Protein AF-A0A844MUX5-F1 (afdb_monomer_lite)

pLDDT: mean 82.39, std 13.81, range [45.31, 96.5]

Foldseek 3Di:
DVVVVVLVVLLVVLLVLLVVLVVLLVVLVVLLVVLVVLLVVLVVVLVVVVCVCVVPPVLCVLLVVLVVVVVPDDDPVSVVLNVLLVVLVVLLVVLSVLLVVLSVVLVVLPPADDLDDPCNPCLLPPDDDDDDDSVSSSVSSNSSSVSSNVRSVVSVVSSVSSVVSSVSSVVSSVVSVVSVVSNVVSSVVSVD

Radius of gyration: 29.55 Å; chains: 1; bounding box: 57×24×92 Å

Secondary structure (DSSP, 8-state):
-HHHHHHHHHHHHHHHHHHHHHHHHHHHHHHHHHHHHHHHHHHHHHHHHHHHHHH-GGGTHHHHHHHHHHTT---HHHHHHHHHHHHHHHHHHHHHHHHHHHHHHHHH---PPP-S-S-HHHHHH-STTS---HHHHHHHHHHHHHHHHHHHHHHHHHHHHHHHHHHHHHHHHHHHHHHHHHHHHHHHHHH-

Sequence (192 aa):
MEQDAIEAKQLSFEKTRLEYCQKIFEMEENSKERLESKVQFYISFITIILGSVLFNIKFFEPVSQAIFKINNNKLFEKYFWVDFIYISGTIWLIFILIAILSLLYSMRLQNYKNPHPKNPLRDLYFWDSSPLGANSEIKFISILAEQYSLAAHHNSGQNKRKRFWVTVGFFSTVLSVIPLAIYIWSALKIVF

Structure (mmCIF, N/CA/C/O backbone):
data_AF-A0A844MUX5-F1
#
_entry.id   AF-A0A844MUX5-F1
#
loop_
_atom_site.group_PDB
_atom_site.id
_atom_site.type_symbol
_atom_site.label_atom_id
_atom_site.label_alt_id
_atom_site.label_comp_id
_atom_site.label_asym_id
_atom_site.label_entity_id
_atom_site.label_seq_id
_atom_site.pdbx_PDB_ins_code
_atom_site.Cartn_x
_atom_site.Cartn_y
_atom_site.Cartn_z
_atom_site.occupancy
_atom_site.B_iso_or_equiv
_atom_site.auth_seq_id
_atom_site.auth_comp_id
_atom_site.auth_asym_id
_atom_site.auth_atom_id
_atom_site.pdbx_PDB_model_num
ATOM 1 N N . MET A 1 1 ? 28.184 -5.544 -44.437 1.00 67.69 1 MET A N 1
ATOM 2 C CA . MET A 1 1 ? 28.027 -6.928 -43.932 1.00 67.69 1 MET A CA 1
ATOM 3 C C . MET A 1 1 ? 28.472 -7.062 -42.482 1.00 67.69 1 MET A C 1
ATOM 5 O O . MET A 1 1 ? 27.639 -7.409 -41.661 1.00 67.69 1 MET A O 1
ATOM 9 N N . GLU A 1 2 ? 29.731 -6.777 -42.126 1.00 81.69 2 GLU A N 1
ATOM 10 C CA . GLU A 1 2 ? 30.175 -6.875 -40.719 1.00 81.69 2 GLU A CA 1
ATOM 11 C C . GLU A 1 2 ? 29.554 -5.788 -39.819 1.00 81.69 2 GLU A C 1
ATOM 13 O O . GLU A 1 2 ? 29.076 -6.083 -38.728 1.00 81.69 2 GLU A O 1
ATOM 18 N N . GLN A 1 3 ? 29.461 -4.551 -40.316 1.00 79.12 3 GLN A N 1
ATOM 19 C CA . GLN A 1 3 ? 28.852 -3.431 -39.590 1.00 79.12 3 GLN A CA 1
ATOM 20 C C . GLN A 1 3 ? 27.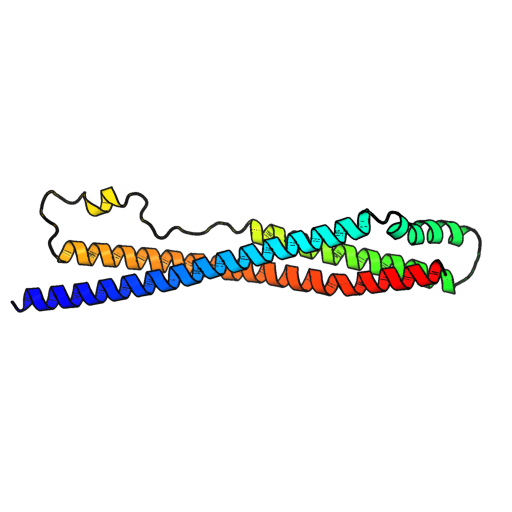346 -3.630 -39.340 1.00 79.12 3 GLN A C 1
ATOM 22 O O . GLN A 1 3 ? 26.876 -3.421 -38.224 1.00 79.12 3 GLN A O 1
ATOM 27 N N . ASP A 1 4 ? 26.615 -4.146 -40.331 1.00 81.12 4 ASP A N 1
ATOM 28 C CA . ASP A 1 4 ? 25.175 -4.421 -40.214 1.00 81.12 4 ASP A CA 1
ATOM 29 C C . ASP A 1 4 ? 24.884 -5.508 -39.161 1.00 81.12 4 ASP A C 1
ATOM 31 O O . ASP A 1 4 ? 23.898 -5.438 -38.426 1.00 81.12 4 ASP A O 1
ATOM 35 N N . ALA A 1 5 ? 25.768 -6.507 -39.041 1.00 84.00 5 ALA A N 1
ATOM 36 C CA . ALA A 1 5 ? 25.650 -7.563 -38.036 1.00 84.00 5 ALA A CA 1
ATOM 37 C C . ALA A 1 5 ? 25.896 -7.042 -36.607 1.00 84.00 5 ALA A C 1
ATOM 39 O O . ALA A 1 5 ? 25.239 -7.486 -35.660 1.00 84.00 5 ALA A O 1
ATOM 40 N N . ILE A 1 6 ? 26.817 -6.087 -36.444 1.00 85.56 6 ILE A N 1
ATOM 41 C CA . ILE A 1 6 ? 27.092 -5.429 -35.159 1.00 85.56 6 ILE A CA 1
ATOM 42 C C . ILE A 1 6 ? 25.898 -4.563 -34.741 1.00 85.56 6 ILE A C 1
ATOM 44 O O . ILE A 1 6 ? 25.434 -4.681 -33.604 1.00 85.56 6 ILE A O 1
ATOM 48 N N . GLU A 1 7 ? 25.355 -3.759 -35.658 1.00 84.25 7 GLU A N 1
ATOM 49 C CA . GLU A 1 7 ? 24.184 -2.912 -35.397 1.00 84.25 7 GLU A CA 1
ATOM 50 C C . GLU A 1 7 ? 22.946 -3.750 -35.047 1.00 84.25 7 GLU A C 1
ATOM 52 O O . GLU A 1 7 ? 22.263 -3.461 -34.062 1.00 84.25 7 GLU A O 1
ATOM 57 N N . ALA A 1 8 ? 22.696 -4.852 -35.762 1.00 85.88 8 ALA A N 1
ATOM 58 C CA . ALA A 1 8 ? 21.596 -5.767 -35.452 1.00 85.88 8 ALA A CA 1
ATOM 59 C C . ALA A 1 8 ? 21.730 -6.394 -34.052 1.00 85.88 8 ALA A C 1
ATOM 61 O O . ALA A 1 8 ? 20.753 -6.474 -33.299 1.00 85.88 8 ALA A O 1
ATOM 62 N N . LYS A 1 9 ? 22.946 -6.800 -33.662 1.00 90.38 9 LYS A N 1
ATOM 63 C CA . LYS A 1 9 ? 23.214 -7.340 -32.322 1.00 90.38 9 LYS A CA 1
ATOM 64 C C . LYS A 1 9 ? 22.994 -6.281 -31.242 1.00 90.38 9 LYS A C 1
ATOM 66 O O . LYS A 1 9 ? 22.347 -6.571 -30.235 1.00 90.38 9 LYS A O 1
ATOM 71 N N . GLN A 1 10 ? 23.474 -5.059 -31.453 1.00 88.81 10 GLN A N 1
ATOM 72 C CA . GLN A 1 10 ? 23.281 -3.954 -30.515 1.00 88.81 10 GLN A CA 1
ATOM 73 C C . GLN A 1 10 ? 21.801 -3.586 -30.364 1.00 88.81 10 GLN A C 1
ATOM 75 O O . GLN A 1 10 ? 21.319 -3.424 -29.244 1.00 88.81 10 GLN A O 1
ATOM 80 N N . LEU A 1 11 ? 21.055 -3.547 -31.467 1.00 90.00 11 LEU A N 1
ATOM 81 C CA . LEU A 1 11 ? 19.615 -3.315 -31.446 1.00 90.00 11 LEU A CA 1
ATOM 82 C C . LEU A 1 11 ? 18.872 -4.403 -30.660 1.00 90.00 11 LEU A C 1
ATOM 84 O O . LEU A 1 11 ? 18.011 -4.085 -29.842 1.00 90.00 11 LEU A O 1
ATOM 88 N N . SER A 1 12 ? 19.219 -5.680 -30.860 1.00 92.19 12 SER A N 1
ATOM 89 C CA . SER A 1 12 ? 18.610 -6.790 -30.110 1.00 92.19 12 SER A CA 1
ATOM 90 C C . SER A 1 12 ? 18.874 -6.698 -28.601 1.00 92.19 12 SER A C 1
ATOM 92 O O . SER A 1 12 ? 17.981 -6.956 -27.791 1.00 92.19 12 SER A O 1
ATOM 94 N N . PHE A 1 13 ? 20.075 -6.260 -28.217 1.00 94.19 13 PHE A N 1
ATOM 95 C CA . PHE A 1 13 ? 20.441 -6.041 -26.823 1.00 94.19 13 PHE A CA 1
ATOM 96 C C . PHE A 1 13 ? 19.637 -4.893 -26.202 1.00 94.19 13 PHE A C 1
ATOM 98 O O . PHE A 1 13 ? 19.066 -5.060 -25.126 1.00 94.19 13 PHE A O 1
ATOM 105 N N . GLU A 1 14 ? 19.535 -3.753 -26.888 1.00 89.81 14 GLU A N 1
ATOM 106 C CA . GLU A 1 14 ? 18.763 -2.601 -26.408 1.00 89.81 14 GLU A CA 1
ATOM 107 C C . GLU A 1 14 ? 17.266 -2.913 -26.293 1.00 89.81 14 GLU A C 1
ATOM 109 O O . GLU A 1 14 ? 16.634 -2.530 -25.308 1.00 89.81 14 GLU A O 1
ATOM 114 N N . LYS A 1 15 ? 16.703 -3.688 -27.232 1.00 93.94 15 LYS A N 1
ATOM 115 C CA . LYS A 1 15 ? 15.322 -4.194 -27.142 1.00 93.94 15 LYS A CA 1
ATOM 116 C C . LYS A 1 15 ? 15.126 -5.060 -25.901 1.00 93.94 15 LYS A C 1
ATOM 118 O O . LYS A 1 15 ? 14.226 -4.796 -25.110 1.00 93.94 15 LYS A O 1
ATOM 123 N N . THR A 1 16 ? 16.034 -6.007 -25.668 1.00 95.56 16 THR A N 1
ATOM 124 C CA . THR A 1 16 ? 16.006 -6.861 -24.468 1.00 95.56 16 THR A CA 1
ATOM 125 C C . THR A 1 16 ? 16.105 -6.030 -23.181 1.00 95.56 16 THR A C 1
ATOM 127 O O . THR A 1 16 ? 15.411 -6.296 -22.198 1.00 95.56 16 THR A O 1
ATOM 130 N N . ARG A 1 17 ? 16.945 -4.985 -23.172 1.00 94.38 17 ARG A N 1
ATOM 131 C CA . ARG A 1 17 ? 17.080 -4.068 -22.032 1.00 94.38 17 ARG A CA 1
ATOM 132 C C . ARG A 1 17 ? 15.792 -3.291 -21.775 1.00 94.38 17 ARG A C 1
ATOM 134 O O . ARG A 1 17 ? 15.381 -3.170 -20.622 1.00 94.38 17 ARG A O 1
ATOM 141 N N . LEU A 1 18 ? 15.155 -2.782 -22.828 1.00 94.56 18 LEU A N 1
ATOM 142 C CA . LEU A 1 18 ? 13.873 -2.090 -22.733 1.00 94.56 18 LEU A CA 1
ATOM 143 C C . LEU A 1 18 ? 12.785 -3.010 -22.171 1.00 94.56 18 LEU A C 1
ATOM 145 O O . LEU A 1 18 ? 12.130 -2.628 -21.205 1.00 94.56 18 LEU A O 1
ATOM 149 N N . GLU A 1 19 ? 12.640 -4.219 -22.716 1.00 96.50 19 GLU A N 1
ATOM 150 C CA . GLU A 1 19 ? 11.670 -5.219 -22.246 1.00 96.50 19 GLU A CA 1
ATOM 151 C C . GLU A 1 19 ? 11.860 -5.531 -20.757 1.00 96.50 19 GLU A C 1
ATOM 153 O O . GLU A 1 19 ? 10.904 -5.567 -19.979 1.00 96.50 19 GLU A O 1
ATOM 158 N N . TYR A 1 20 ? 13.111 -5.695 -20.324 1.00 96.12 20 TYR A N 1
ATOM 159 C CA . TYR A 1 20 ? 13.430 -5.895 -18.916 1.00 96.12 20 TYR A CA 1
ATOM 160 C C . TYR A 1 20 ? 13.006 -4.700 -18.045 1.00 96.12 20 TYR A C 1
ATOM 162 O O . TYR A 1 20 ? 12.363 -4.884 -17.008 1.00 96.12 20 TYR A O 1
ATOM 170 N N . CYS A 1 21 ? 13.324 -3.469 -18.459 1.00 94.12 21 CYS A N 1
ATOM 171 C CA . CYS A 1 21 ? 12.941 -2.258 -17.730 1.00 94.12 21 CYS A CA 1
ATOM 172 C C . CYS A 1 21 ? 11.418 -2.061 -17.671 1.00 94.12 21 CYS A C 1
ATOM 174 O O . CYS A 1 21 ? 10.901 -1.666 -16.624 1.00 94.12 21 CYS A O 1
ATOM 176 N N . GLN A 1 22 ? 10.702 -2.374 -18.752 1.00 95.50 22 GLN A N 1
ATOM 177 C CA . GLN A 1 22 ? 9.239 -2.365 -18.800 1.00 95.50 22 GLN A CA 1
ATOM 178 C C . GLN A 1 22 ? 8.650 -3.363 -17.809 1.00 95.50 22 GLN A C 1
ATOM 180 O O . GLN A 1 22 ? 7.824 -2.987 -16.983 1.00 95.50 22 GLN A O 1
ATOM 185 N N . LYS A 1 23 ? 9.152 -4.601 -17.797 1.00 96.44 23 LYS A N 1
ATOM 186 C CA . LYS A 1 23 ? 8.693 -5.630 -16.860 1.00 96.44 23 LYS A CA 1
ATOM 187 C C . LYS A 1 23 ? 8.884 -5.218 -15.398 1.00 96.44 23 LYS A C 1
ATOM 189 O O . LYS A 1 23 ? 7.997 -5.434 -14.577 1.00 96.44 23 LYS A O 1
ATOM 194 N N . ILE A 1 24 ? 10.021 -4.606 -15.051 1.00 94.69 24 ILE A N 1
ATOM 195 C CA . ILE A 1 24 ? 10.234 -4.074 -13.693 1.00 94.69 24 ILE A CA 1
ATOM 196 C C . ILE A 1 24 ? 9.215 -2.979 -13.378 1.00 94.69 24 ILE A C 1
ATOM 198 O O . ILE A 1 24 ? 8.644 -2.965 -12.286 1.00 94.69 24 ILE A O 1
ATOM 202 N N . PHE A 1 25 ? 8.995 -2.059 -14.314 1.00 94.94 25 PHE A N 1
ATOM 203 C CA . PHE A 1 25 ? 8.031 -0.983 -14.137 1.00 94.94 25 PHE A CA 1
ATOM 204 C C . PHE A 1 25 ? 6.613 -1.527 -13.906 1.00 94.94 25 PHE A C 1
ATOM 206 O O . PHE A 1 25 ? 5.973 -1.144 -12.929 1.00 94.94 25 PHE A O 1
ATOM 213 N N . GLU A 1 26 ? 6.167 -2.483 -14.721 1.00 95.00 26 GLU A N 1
ATOM 214 C CA . GLU A 1 26 ? 4.874 -3.160 -14.569 1.00 95.00 26 GLU A CA 1
ATOM 215 C C . GLU A 1 26 ? 4.753 -3.872 -13.217 1.00 95.00 26 GLU A C 1
ATOM 217 O O . GLU A 1 26 ? 3.703 -3.840 -12.576 1.00 95.00 26 GLU A O 1
ATOM 222 N N . MET A 1 27 ? 5.819 -4.510 -12.726 1.00 94.56 27 MET A N 1
ATOM 223 C CA . MET A 1 27 ? 5.818 -5.122 -11.392 1.00 94.56 27 MET A CA 1
ATOM 224 C C . MET A 1 27 ? 5.622 -4.086 -10.273 1.00 94.56 27 MET A C 1
ATOM 226 O O . MET A 1 27 ?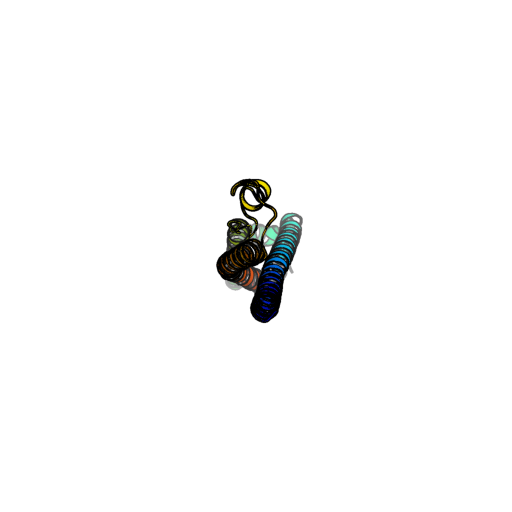 4.936 -4.362 -9.280 1.00 94.56 27 MET A O 1
ATOM 230 N N . GLU A 1 28 ? 6.205 -2.896 -10.412 1.00 91.69 28 GLU A N 1
ATOM 231 C CA . GLU A 1 28 ? 6.031 -1.793 -9.461 1.00 91.69 28 GLU A CA 1
ATOM 232 C C . GLU A 1 28 ? 4.642 -1.148 -9.565 1.00 91.69 28 GLU A C 1
ATOM 234 O O . GLU A 1 28 ? 4.054 -0.781 -8.543 1.00 91.69 28 GLU A O 1
ATOM 239 N N . GLU A 1 29 ? 4.070 -1.069 -10.764 1.00 93.06 29 GLU A N 1
ATOM 240 C CA . GLU A 1 29 ? 2.696 -0.613 -10.983 1.00 93.06 29 GLU A CA 1
ATOM 241 C C . GLU A 1 29 ? 1.676 -1.588 -10.378 1.00 93.06 29 GLU A C 1
ATOM 243 O O . GLU A 1 29 ? 0.863 -1.197 -9.541 1.00 93.06 29 GLU A O 1
ATOM 248 N N . ASN A 1 30 ? 1.824 -2.888 -10.639 1.00 95.38 30 ASN A N 1
ATOM 249 C CA . ASN A 1 30 ? 1.041 -3.939 -9.983 1.00 95.38 30 ASN A CA 1
ATOM 250 C C . ASN A 1 30 ? 1.166 -3.883 -8.450 1.00 95.38 30 ASN A C 1
ATOM 252 O O . ASN A 1 30 ? 0.214 -4.134 -7.707 1.00 95.38 30 ASN A O 1
ATOM 256 N N . SER A 1 31 ? 2.357 -3.560 -7.937 1.00 92.25 31 SER A N 1
ATOM 257 C CA . SER A 1 31 ? 2.578 -3.402 -6.497 1.00 92.25 31 SER A CA 1
ATOM 258 C C . SER A 1 31 ? 1.830 -2.196 -5.927 1.00 92.25 31 SER A C 1
ATOM 260 O O . SER A 1 31 ? 1.292 -2.290 -4.820 1.00 92.25 31 SER A O 1
ATOM 262 N N . LYS A 1 32 ? 1.758 -1.087 -6.672 1.00 93.69 32 LYS A N 1
ATOM 263 C CA . LYS A 1 32 ? 0.947 0.084 -6.321 1.00 93.69 32 LYS A CA 1
ATOM 264 C C . LYS A 1 32 ? -0.535 -0.286 -6.255 1.00 93.69 32 LYS A C 1
ATOM 266 O O . LYS A 1 32 ? -1.159 -0.018 -5.230 1.00 93.69 32 LYS A O 1
ATOM 271 N N . GLU A 1 33 ? -1.076 -0.934 -7.284 1.00 94.12 33 GLU A N 1
ATOM 272 C CA . GLU A 1 33 ? -2.494 -1.324 -7.333 1.00 94.12 33 GLU A CA 1
ATOM 273 C C . GLU A 1 33 ? -2.874 -2.244 -6.170 1.00 94.12 33 GLU A C 1
ATOM 275 O O . GLU A 1 33 ? -3.863 -2.015 -5.472 1.00 94.12 33 GLU A O 1
ATOM 280 N N . ARG A 1 34 ? -2.031 -3.241 -5.869 1.00 94.94 34 ARG A N 1
ATOM 281 C CA . ARG A 1 34 ? -2.223 -4.120 -4.704 1.00 94.94 34 ARG A CA 1
ATOM 282 C C . ARG A 1 34 ? -2.240 -3.345 -3.389 1.00 94.94 34 ARG A C 1
ATOM 284 O O . ARG A 1 34 ? -2.998 -3.694 -2.486 1.00 94.94 34 ARG A O 1
ATOM 291 N N . LEU A 1 35 ? -1.394 -2.324 -3.240 1.00 93.88 35 LEU A N 1
ATOM 292 C CA . LEU A 1 35 ? -1.391 -1.475 -2.046 1.00 93.88 35 LEU A CA 1
ATOM 293 C C . LEU A 1 35 ? -2.650 -0.605 -1.970 1.00 93.88 35 LEU A C 1
ATOM 295 O O . LEU A 1 35 ? -3.190 -0.437 -0.881 1.00 93.88 35 LEU A O 1
ATOM 299 N N . GLU A 1 36 ? -3.138 -0.085 -3.093 1.00 93.06 36 GLU A N 1
ATOM 300 C CA . GLU A 1 36 ? -4.368 0.716 -3.156 1.00 93.06 36 GLU A CA 1
ATOM 301 C C . GLU A 1 36 ? -5.607 -0.107 -2.830 1.00 93.06 36 GLU A C 1
ATOM 303 O O . GLU A 1 36 ? -6.400 0.305 -1.985 1.00 93.06 36 GLU A O 1
ATOM 308 N N . SER A 1 37 ? -5.714 -1.308 -3.395 1.00 94.50 37 SER A N 1
ATOM 309 C CA . SER A 1 37 ? -6.777 -2.257 -3.064 1.00 94.50 37 SER A CA 1
ATOM 310 C C . SER A 1 37 ? -6.781 -2.599 -1.567 1.00 94.50 37 SER A C 1
ATOM 312 O O . SER A 1 37 ? -7.830 -2.574 -0.925 1.00 94.50 37 SER A O 1
ATOM 314 N N . LYS A 1 38 ? -5.602 -2.819 -0.961 1.00 93.31 38 LYS A N 1
ATOM 315 C CA . LYS A 1 38 ? -5.488 -3.039 0.493 1.00 93.31 38 LYS A CA 1
ATOM 316 C C . LYS A 1 38 ? -5.941 -1.831 1.311 1.00 93.31 38 LYS A C 1
ATOM 318 O O . LYS A 1 38 ? -6.641 -2.007 2.302 1.00 93.31 38 LYS A O 1
ATOM 323 N N . VAL A 1 39 ? -5.549 -0.618 0.918 1.00 93.50 39 VAL A N 1
ATOM 324 C CA . VAL A 1 39 ? -5.987 0.615 1.594 1.00 93.50 39 VAL A CA 1
ATOM 325 C C . VAL A 1 39 ? -7.504 0.753 1.533 1.00 93.50 39 VAL A C 1
ATOM 327 O O . VAL A 1 39 ? -8.122 0.991 2.567 1.00 93.50 39 VAL A O 1
ATOM 330 N N . GLN A 1 40 ? -8.101 0.561 0.355 1.00 92.50 40 GLN A N 1
ATOM 331 C CA . GLN A 1 40 ? -9.553 0.613 0.175 1.00 92.50 40 GLN A CA 1
ATOM 332 C C . GLN A 1 40 ? -10.257 -0.405 1.071 1.00 92.50 40 GLN A C 1
ATOM 334 O O . GLN A 1 40 ? -11.156 -0.031 1.820 1.00 92.50 40 GLN A O 1
ATOM 339 N N . PHE A 1 41 ? -9.791 -1.657 1.070 1.00 93.69 41 PHE A N 1
ATOM 340 C CA . PHE A 1 41 ? -10.322 -2.703 1.938 1.00 93.69 41 PHE A CA 1
ATOM 341 C C . PHE A 1 41 ? -10.277 -2.307 3.422 1.00 93.69 41 PHE A C 1
ATOM 343 O O . PHE A 1 41 ? -11.290 -2.409 4.112 1.00 93.69 41 PHE A O 1
ATOM 350 N N . TYR A 1 42 ? -9.134 -1.817 3.919 1.00 91.25 42 TYR A N 1
ATOM 351 C CA . TYR A 1 42 ? -9.006 -1.440 5.330 1.00 91.25 42 TYR A CA 1
ATOM 352 C C . TYR A 1 42 ? -9.868 -0.240 5.709 1.00 91.25 42 TYR A C 1
ATOM 354 O O . TYR A 1 42 ? -10.455 -0.244 6.787 1.00 91.25 42 TYR A O 1
ATOM 362 N N . ILE A 1 43 ? -9.997 0.759 4.833 1.00 92.38 43 ILE A N 1
ATOM 363 C CA . ILE A 1 43 ? -10.902 1.888 5.071 1.00 92.38 43 ILE A CA 1
ATOM 364 C C . ILE A 1 43 ? -12.342 1.388 5.159 1.00 92.38 43 ILE A C 1
ATOM 366 O O . ILE A 1 43 ? -13.008 1.674 6.149 1.00 92.38 43 ILE A O 1
ATOM 370 N N . SER A 1 44 ? -12.803 0.587 4.193 1.00 92.69 44 SER A N 1
ATOM 371 C CA . SER A 1 44 ? -14.152 0.011 4.218 1.00 92.69 44 SER A CA 1
ATOM 372 C C . SER A 1 44 ? -14.401 -0.802 5.487 1.00 92.69 44 SER A C 1
ATOM 374 O O . SER A 1 44 ? -15.446 -0.660 6.118 1.00 92.69 44 SER A O 1
ATOM 376 N N . PHE A 1 45 ? -13.426 -1.610 5.900 1.00 91.06 45 PHE A N 1
ATOM 377 C CA . PHE A 1 45 ? -13.510 -2.400 7.121 1.00 91.06 45 PHE A CA 1
ATOM 378 C C . PHE A 1 45 ? -13.635 -1.523 8.378 1.00 91.06 45 PHE A C 1
ATOM 380 O O . PHE A 1 45 ? -14.533 -1.739 9.191 1.00 91.06 45 PHE A O 1
ATOM 387 N N . ILE A 1 46 ? -12.798 -0.487 8.514 1.00 91.38 46 ILE A N 1
ATOM 388 C CA . ILE A 1 46 ? -12.876 0.473 9.628 1.00 91.38 46 ILE A CA 1
ATOM 389 C C . ILE A 1 46 ? -14.222 1.205 9.621 1.00 91.38 46 ILE A C 1
ATOM 391 O O . ILE A 1 46 ? -14.828 1.374 10.677 1.00 91.38 46 ILE A O 1
ATOM 395 N N . THR A 1 47 ? -14.726 1.606 8.451 1.00 91.25 47 THR A N 1
ATOM 396 C CA . THR A 1 47 ? -16.035 2.258 8.322 1.00 91.25 47 THR A CA 1
ATOM 397 C C . THR A 1 47 ? -17.169 1.348 8.789 1.00 91.25 47 THR A C 1
ATOM 399 O O . THR A 1 47 ? -18.062 1.821 9.485 1.00 91.25 47 THR A O 1
ATOM 402 N N . ILE A 1 48 ? -17.128 0.051 8.473 1.00 90.25 48 ILE A N 1
ATOM 403 C CA . ILE A 1 48 ? -18.123 -0.920 8.952 1.00 90.25 48 ILE A CA 1
ATOM 404 C C . ILE A 1 48 ? -18.058 -1.062 10.475 1.00 90.25 48 ILE A C 1
ATOM 406 O O . ILE A 1 48 ? -19.105 -1.059 11.124 1.00 90.25 48 ILE A O 1
ATOM 410 N N . ILE A 1 49 ? -16.858 -1.153 11.060 1.00 87.44 49 ILE A N 1
ATOM 411 C CA . ILE A 1 49 ? -16.688 -1.225 12.520 1.00 87.44 49 ILE A CA 1
ATOM 412 C C . ILE A 1 49 ? -17.258 0.029 13.181 1.00 87.44 49 ILE A C 1
ATOM 414 O O . ILE A 1 49 ? -18.089 -0.076 14.080 1.00 87.44 49 ILE A O 1
ATOM 418 N N . LEU A 1 50 ? -16.849 1.213 12.720 1.00 88.06 50 LEU A N 1
ATOM 419 C CA . LEU A 1 50 ? -17.332 2.484 13.255 1.00 88.06 50 LEU A CA 1
ATOM 420 C C . LEU A 1 50 ? -18.842 2.624 13.094 1.00 88.06 50 LEU A C 1
ATOM 422 O O . LEU A 1 50 ? -19.515 2.990 14.050 1.00 88.06 50 LEU A O 1
ATOM 426 N N . GLY A 1 51 ? -19.382 2.282 11.924 1.00 86.56 51 GLY A N 1
ATOM 427 C CA . GLY A 1 51 ? -20.820 2.259 11.684 1.00 86.56 51 GLY A CA 1
ATOM 428 C C . GLY A 1 51 ? -21.531 1.345 12.679 1.00 86.56 51 GLY A C 1
ATOM 429 O O . GLY A 1 51 ? -22.461 1.779 13.346 1.00 86.56 51 GLY A O 1
ATOM 430 N N . SER A 1 52 ? -21.048 0.116 12.856 1.00 85.19 52 SER A N 1
ATOM 431 C CA . SER A 1 52 ? -21.641 -0.860 13.782 1.00 85.19 52 SER A CA 1
ATOM 432 C C . SER A 1 52 ? -21.623 -0.383 15.238 1.00 85.19 52 SER A C 1
ATOM 434 O O . SER A 1 52 ? -22.593 -0.590 15.968 1.00 85.19 52 SER A O 1
ATOM 436 N N . VAL A 1 53 ? -20.537 0.274 15.656 1.00 82.94 53 VAL A N 1
ATOM 437 C CA . VAL A 1 53 ? -20.407 0.853 17.000 1.00 82.94 53 VAL A CA 1
ATOM 438 C C . VAL A 1 53 ? -21.338 2.054 17.176 1.00 82.94 53 VAL A C 1
ATOM 440 O O . VAL A 1 53 ? -22.039 2.132 18.179 1.00 82.94 53 VAL A O 1
ATOM 443 N N . LEU A 1 54 ? -21.396 2.962 16.199 1.00 80.94 54 LEU A N 1
ATOM 444 C CA . LEU A 1 54 ? -22.221 4.173 16.266 1.00 80.94 54 LEU A CA 1
ATOM 445 C C . LEU A 1 54 ? -23.725 3.881 16.161 1.00 80.94 54 LEU A C 1
ATOM 447 O O . LEU A 1 54 ? -24.518 4.550 16.819 1.00 80.94 54 LEU A O 1
ATOM 451 N N . PHE A 1 55 ? -24.131 2.885 15.366 1.00 78.12 55 PHE A N 1
ATOM 452 C CA . PHE A 1 55 ? -25.539 2.490 15.236 1.00 78.12 55 PHE A CA 1
ATOM 453 C C . PHE A 1 55 ? -26.090 1.849 16.512 1.00 78.12 55 PHE A C 1
ATOM 455 O O . PHE A 1 55 ? -27.276 1.994 16.814 1.00 78.12 55 PHE A O 1
ATOM 462 N N . ASN A 1 56 ? -25.250 1.175 17.298 1.00 73.31 56 ASN A N 1
ATOM 463 C CA . ASN A 1 56 ? -25.641 0.718 18.623 1.00 73.31 56 ASN A CA 1
ATOM 464 C C . ASN A 1 56 ? -25.544 1.880 19.617 1.00 73.31 56 ASN A C 1
ATOM 466 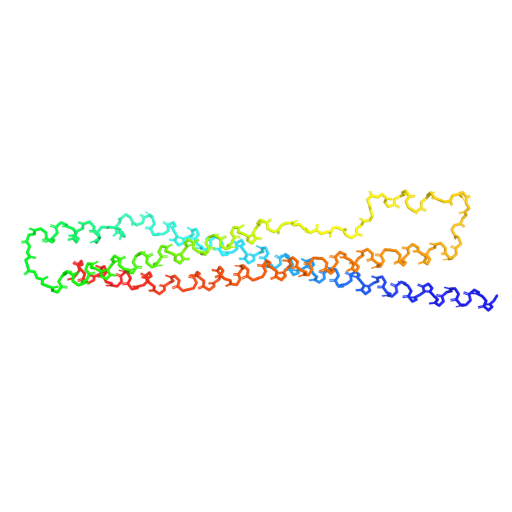O O . ASN A 1 56 ? -24.561 2.009 20.334 1.00 73.31 56 ASN A O 1
ATOM 470 N N . ILE A 1 57 ? -26.601 2.691 19.733 1.00 57.25 57 ILE A N 1
ATOM 471 C CA . ILE A 1 57 ? -26.721 3.746 20.768 1.00 57.25 57 ILE A CA 1
ATOM 472 C C . ILE A 1 57 ? -26.473 3.170 22.180 1.00 57.25 57 ILE A C 1
ATOM 474 O O . ILE A 1 57 ? -25.884 3.826 23.040 1.00 57.25 57 ILE A O 1
ATOM 478 N N . LYS A 1 58 ? -26.812 1.888 22.383 1.00 61.28 58 LYS A N 1
ATOM 479 C CA . LYS A 1 58 ? -26.532 1.121 23.607 1.00 61.28 58 LYS A CA 1
ATOM 480 C C . LYS A 1 58 ? -25.054 0.842 23.872 1.00 61.28 58 LYS A C 1
ATOM 482 O O . LYS A 1 58 ? -24.708 0.414 24.962 1.00 61.28 58 LYS A O 1
ATOM 487 N N . PHE A 1 59 ? -24.171 1.071 22.908 1.00 62.31 59 PHE A N 1
ATOM 488 C CA . PHE A 1 59 ? -22.733 0.936 23.107 1.00 62.31 59 PHE A CA 1
ATOM 489 C C . PHE A 1 59 ? -22.227 1.961 24.128 1.00 62.31 59 PHE A C 1
ATOM 491 O O . PHE A 1 59 ? -21.394 1.624 24.957 1.00 62.31 59 PHE A O 1
ATOM 498 N N . PHE A 1 60 ? -22.792 3.174 24.134 1.00 65.56 60 PHE A N 1
ATOM 499 C CA . PHE A 1 60 ? -22.447 4.227 25.096 1.00 65.56 60 PHE A CA 1
ATOM 500 C C . PHE A 1 60 ? -23.337 4.231 26.352 1.00 65.56 60 PHE A C 1
ATOM 502 O O . PHE A 1 60 ? -22.998 4.885 27.342 1.00 65.56 60 PHE A O 1
ATOM 509 N N . GLU A 1 61 ? -24.449 3.485 26.359 1.00 67.00 61 GLU A N 1
ATOM 510 C CA . GLU A 1 61 ? -25.326 3.350 27.533 1.00 67.00 61 GLU A CA 1
ATOM 511 C C . GLU A 1 61 ? -24.580 2.898 28.802 1.00 67.00 61 GLU A C 1
ATOM 513 O O . GLU A 1 61 ? -24.789 3.539 29.832 1.00 67.00 61 GLU A O 1
ATOM 518 N N . PRO A 1 62 ? -23.680 1.892 28.779 1.00 64.31 62 PRO A N 1
ATOM 519 C CA . PRO A 1 62 ? -22.894 1.482 29.941 1.00 64.31 62 PRO A CA 1
ATOM 520 C C . PRO A 1 62 ? -22.113 2.632 30.579 1.00 64.31 62 PRO A C 1
ATOM 522 O O . PRO A 1 62 ? -22.062 2.719 31.801 1.00 64.31 62 PRO A O 1
ATOM 525 N N . VAL A 1 63 ? -21.574 3.553 29.771 1.00 63.22 63 VAL A N 1
ATOM 526 C CA . VAL A 1 63 ? -20.876 4.756 30.256 1.00 63.22 63 VAL A CA 1
ATOM 527 C C . VAL A 1 63 ? -21.866 5.698 30.943 1.00 63.22 63 VAL A C 1
ATOM 529 O O . VAL A 1 63 ? -21.624 6.150 32.058 1.00 63.22 63 VAL A O 1
ATOM 532 N N . SER A 1 64 ? -23.023 5.949 30.325 1.00 62.97 64 SER A N 1
ATOM 533 C CA . SER A 1 64 ? -24.060 6.809 30.916 1.00 62.97 64 SER A CA 1
ATOM 534 C C . SER A 1 64 ? -24.651 6.232 32.214 1.00 62.97 64 SER A C 1
ATOM 536 O O . SER A 1 64 ? -24.848 6.954 33.192 1.00 62.97 64 SER A O 1
ATOM 538 N N . GLN A 1 65 ? -24.871 4.915 32.264 1.00 64.56 65 GLN A N 1
ATOM 539 C CA . GLN A 1 65 ? -25.419 4.209 33.420 1.00 64.56 65 GLN A CA 1
ATOM 540 C C . GLN A 1 65 ? -24.391 4.081 34.547 1.00 64.56 65 GLN A C 1
ATOM 542 O O . GLN A 1 65 ? -24.762 4.159 35.719 1.00 64.56 65 GLN A O 1
ATOM 547 N N . ALA A 1 66 ? -23.110 3.917 34.208 1.00 60.12 66 ALA A N 1
ATOM 548 C CA . ALA A 1 66 ? -21.997 3.980 35.145 1.00 60.12 66 ALA A CA 1
ATOM 549 C C . ALA A 1 66 ? -21.938 5.335 35.863 1.00 60.12 66 ALA A C 1
ATOM 551 O O . ALA A 1 66 ? -21.922 5.365 37.094 1.00 60.12 66 ALA A O 1
ATOM 552 N N . ILE A 1 67 ? -21.999 6.445 35.114 1.00 60.94 67 ILE A N 1
ATOM 553 C CA . ILE A 1 67 ? -22.029 7.808 35.675 1.00 60.94 67 ILE A CA 1
ATOM 554 C C . ILE A 1 67 ? -23.225 7.974 36.627 1.00 60.94 67 ILE A C 1
ATOM 556 O O . ILE A 1 67 ? -23.074 8.491 37.733 1.00 60.94 67 ILE A O 1
ATOM 560 N N . PHE A 1 68 ? -24.410 7.494 36.233 1.00 60.56 68 PHE A N 1
ATOM 561 C CA . PHE A 1 68 ? -25.632 7.671 37.022 1.00 60.56 68 PHE A CA 1
ATOM 562 C C . PHE A 1 68 ? -25.657 6.814 38.302 1.00 60.56 68 PHE A C 1
ATOM 564 O O . PHE A 1 68 ? -26.125 7.265 39.347 1.00 60.56 68 PHE A O 1
ATOM 571 N N . LYS A 1 69 ? -25.132 5.579 38.257 1.00 55.97 69 LYS A N 1
ATOM 572 C CA . LYS A 1 69 ? -25.098 4.661 39.414 1.00 55.97 69 LYS A CA 1
ATOM 573 C C . LYS A 1 69 ? -24.025 5.026 40.447 1.00 55.97 69 LYS A C 1
ATOM 575 O O . LYS A 1 69 ? -24.236 4.761 41.630 1.00 55.97 69 LYS A O 1
ATOM 580 N N . ILE A 1 70 ? -22.921 5.654 40.033 1.00 56.78 70 ILE A N 1
ATOM 581 C CA . ILE A 1 70 ? -21.846 6.127 40.926 1.00 56.78 70 ILE A CA 1
ATOM 582 C C . ILE A 1 70 ? -22.350 7.156 41.949 1.00 56.78 70 ILE A C 1
ATOM 584 O O . ILE A 1 70 ? -21.850 7.198 43.071 1.00 56.78 70 ILE A O 1
ATOM 588 N N . ASN A 1 71 ? -23.374 7.939 41.605 1.00 53.00 71 ASN A N 1
ATOM 589 C CA . ASN A 1 71 ? -23.914 8.957 42.505 1.00 53.00 71 ASN A CA 1
ATOM 590 C C . ASN A 1 71 ? -24.726 8.366 43.680 1.00 53.00 71 ASN A C 1
ATOM 592 O O . ASN A 1 71 ? -24.953 9.052 44.670 1.00 53.00 71 ASN A O 1
ATOM 596 N N . ASN A 1 72 ? -25.142 7.091 43.598 1.00 55.62 72 ASN A N 1
ATOM 597 C CA . ASN A 1 72 ? -26.135 6.513 44.512 1.00 55.62 72 ASN A CA 1
ATOM 598 C C . ASN A 1 72 ? -25.662 5.313 45.352 1.00 55.62 72 ASN A C 1
ATOM 600 O O . ASN A 1 72 ? -26.422 4.883 46.215 1.00 55.62 72 ASN A O 1
ATOM 604 N N . ASN A 1 73 ? -24.463 4.744 45.158 1.00 55.38 73 ASN A N 1
ATOM 605 C CA . ASN A 1 73 ? -23.991 3.653 46.029 1.00 55.38 73 ASN A CA 1
ATOM 606 C C . ASN A 1 73 ? -22.461 3.488 46.063 1.00 55.38 73 ASN A C 1
ATOM 608 O O . ASN A 1 73 ? -21.819 3.289 45.034 1.00 55.38 73 ASN A O 1
ATOM 612 N N . LYS A 1 74 ? -21.887 3.472 47.275 1.00 54.28 74 LYS A N 1
ATOM 613 C CA . LYS A 1 74 ? -20.472 3.160 47.536 1.00 54.28 74 LYS A CA 1
ATOM 614 C C . LYS A 1 74 ? -20.223 1.652 47.410 1.00 54.28 74 LYS A C 1
ATOM 616 O O . LYS A 1 74 ? -20.338 0.924 48.389 1.00 54.28 74 LYS A O 1
ATOM 621 N N . LEU A 1 75 ? -19.848 1.184 46.222 1.00 58.91 75 LEU A N 1
ATOM 622 C CA . LEU A 1 75 ? -19.242 -0.140 46.036 1.00 58.91 75 LEU A CA 1
ATOM 623 C C . LEU A 1 75 ? -17.967 0.011 45.207 1.00 58.91 75 LEU A C 1
ATOM 625 O O . LEU A 1 75 ? -18.029 0.260 44.007 1.00 58.91 75 LEU A O 1
ATOM 629 N N . PHE A 1 76 ? -16.820 -0.135 45.872 1.00 58.81 76 PHE A N 1
ATOM 630 C CA . PHE A 1 76 ? -15.467 0.014 45.318 1.00 58.81 76 PHE A CA 1
ATOM 631 C C . PHE A 1 76 ? -15.244 -0.842 44.052 1.00 58.81 76 PHE A C 1
ATOM 633 O O . PHE A 1 76 ? -14.607 -0.396 43.104 1.00 58.81 76 PHE A O 1
ATOM 640 N N . GLU A 1 77 ? -15.857 -2.030 43.987 1.00 63.69 77 GLU A N 1
ATOM 641 C CA . GLU A 1 77 ? -15.806 -2.918 42.816 1.00 63.69 77 GLU A CA 1
ATOM 642 C C . GLU A 1 77 ? -16.455 -2.315 41.565 1.00 63.69 77 GLU A C 1
ATOM 644 O O . GLU A 1 77 ? -15.972 -2.536 40.458 1.00 63.69 77 GLU A O 1
ATOM 649 N N . LYS A 1 78 ? -17.522 -1.517 41.708 1.00 64.12 78 LYS A N 1
ATOM 650 C CA . LYS A 1 78 ? -18.183 -0.895 40.552 1.00 64.12 78 LYS A CA 1
ATOM 651 C C . LYS A 1 78 ? -17.337 0.222 39.951 1.00 64.12 78 LYS A C 1
ATOM 653 O O . LYS A 1 78 ? -17.312 0.338 38.733 1.00 64.12 78 LYS A O 1
ATOM 658 N N . TYR A 1 79 ? -16.607 0.986 40.765 1.00 69.69 79 TYR A N 1
ATOM 659 C CA . TYR A 1 79 ? -15.699 2.030 40.271 1.00 69.69 79 TYR A CA 1
ATOM 660 C C . TYR A 1 79 ? -14.576 1.458 39.401 1.00 69.69 79 TYR A C 1
ATOM 662 O O . TYR A 1 79 ? -14.316 1.987 38.325 1.00 69.69 79 TYR A O 1
ATOM 670 N N . PHE A 1 80 ? -13.995 0.322 39.803 1.00 74.12 80 PHE A N 1
ATOM 671 C CA . PHE A 1 80 ? -12.947 -0.346 39.028 1.00 74.12 80 PHE A CA 1
ATOM 672 C C . PHE A 1 80 ? -13.400 -0.697 37.600 1.00 74.12 80 PHE A C 1
ATOM 674 O O . PHE A 1 80 ? -12.684 -0.433 36.636 1.00 74.12 80 PHE A O 1
ATOM 681 N N . TRP A 1 81 ? -14.608 -1.249 37.442 1.00 73.56 81 TRP A N 1
ATOM 682 C CA . TRP A 1 81 ? -15.146 -1.584 36.119 1.00 73.56 81 TRP A CA 1
ATOM 683 C C . TRP A 1 81 ? -15.440 -0.351 35.266 1.00 73.56 81 TRP A C 1
ATOM 685 O O . TRP A 1 81 ? -15.231 -0.388 34.055 1.00 73.56 81 TRP A O 1
ATOM 695 N N . VAL A 1 82 ? -15.887 0.745 35.881 1.00 74.81 82 VAL A N 1
ATOM 696 C CA . VAL A 1 82 ? -16.121 2.010 35.175 1.00 74.81 82 VAL A CA 1
ATOM 697 C C . VAL A 1 82 ? -14.812 2.587 34.644 1.00 74.81 82 VAL A C 1
ATOM 699 O O . VAL A 1 82 ? -14.728 2.892 33.453 1.00 74.81 82 VAL A O 1
ATOM 702 N N . ASP A 1 83 ? -13.773 2.667 35.475 1.00 78.31 83 ASP A N 1
ATOM 703 C CA . ASP A 1 83 ? -12.455 3.151 35.051 1.00 78.31 83 ASP A CA 1
ATOM 704 C C . ASP A 1 83 ? -11.882 2.285 33.921 1.00 78.31 83 ASP A C 1
ATOM 706 O O . ASP A 1 83 ? -11.345 2.793 32.934 1.00 78.31 83 ASP A O 1
ATOM 710 N N . PHE A 1 84 ? -12.073 0.968 34.004 1.00 81.81 84 PHE A N 1
ATOM 711 C CA . PHE A 1 84 ? -11.625 0.030 32.981 1.00 81.81 84 PHE A CA 1
ATOM 712 C C . PHE A 1 84 ? -12.361 0.197 31.637 1.00 81.81 84 PHE A C 1
ATOM 714 O O . PHE A 1 84 ? -11.740 0.092 30.574 1.00 81.81 84 PHE A O 1
ATOM 721 N N . ILE A 1 85 ? -13.657 0.529 31.653 1.00 82.31 85 ILE A N 1
ATOM 722 C CA . ILE A 1 85 ? -14.432 0.889 30.451 1.00 82.31 85 ILE A CA 1
ATOM 723 C C . ILE A 1 85 ? -13.882 2.169 29.814 1.00 82.31 85 ILE A C 1
ATOM 725 O O . ILE A 1 85 ? -13.691 2.217 28.598 1.00 82.31 85 ILE A O 1
ATOM 729 N N . TYR A 1 86 ? -13.578 3.199 30.609 1.00 82.75 86 TYR A N 1
ATOM 730 C CA . TYR A 1 86 ? -12.997 4.437 30.082 1.00 82.75 86 TYR A CA 1
ATOM 731 C C . TYR A 1 86 ? -11.613 4.207 29.471 1.00 82.75 86 TYR A C 1
ATOM 733 O O . TYR A 1 86 ? -11.338 4.674 28.362 1.00 82.75 86 TYR A O 1
ATOM 741 N N . ILE A 1 87 ? -10.749 3.456 30.153 1.00 87.31 87 ILE A N 1
ATOM 742 C CA . ILE A 1 87 ? -9.399 3.151 29.667 1.00 87.31 87 ILE A CA 1
ATOM 743 C C . ILE A 1 87 ? -9.472 2.330 28.373 1.00 87.31 87 ILE A C 1
ATOM 745 O O . ILE A 1 87 ? -8.854 2.694 27.376 1.00 87.31 87 ILE A O 1
ATOM 749 N N . SER A 1 88 ? -10.263 1.257 28.341 1.00 87.75 88 SER A N 1
ATOM 750 C CA . SER A 1 88 ? -10.395 0.424 27.138 1.00 87.75 88 SER A CA 1
ATOM 751 C C . SER A 1 88 ? -11.012 1.188 25.961 1.00 87.75 88 SER A C 1
ATOM 753 O O . SER A 1 88 ? -10.497 1.106 24.846 1.00 87.75 88 SER A O 1
ATOM 755 N N . GLY A 1 89 ? -12.043 2.002 26.203 1.00 86.19 89 GLY A N 1
ATOM 756 C CA . GLY A 1 89 ? -12.674 2.833 25.176 1.00 86.19 89 GLY A CA 1
ATOM 757 C C . GLY A 1 89 ? -11.741 3.911 24.615 1.00 86.19 89 GLY A C 1
ATOM 758 O O . GLY A 1 89 ? -11.679 4.103 23.400 1.00 86.19 89 GLY A O 1
ATOM 759 N N . THR A 1 90 ? -10.963 4.585 25.468 1.00 87.38 90 THR A N 1
ATOM 760 C CA . THR A 1 90 ? -9.985 5.591 25.013 1.00 87.38 90 THR A CA 1
ATOM 761 C C . THR A 1 90 ? -8.842 4.962 24.224 1.00 87.38 90 THR A C 1
ATOM 763 O O . THR A 1 90 ? -8.500 5.461 23.153 1.00 87.38 90 THR A O 1
ATOM 766 N N . ILE A 1 91 ? -8.301 3.830 24.684 1.00 92.06 91 ILE A N 1
ATOM 767 C CA . ILE A 1 91 ? -7.279 3.071 23.952 1.00 92.06 91 ILE A CA 1
ATOM 768 C C . ILE A 1 91 ? -7.813 2.629 22.583 1.00 92.06 91 ILE A C 1
ATOM 770 O O . ILE A 1 91 ? -7.123 2.784 21.573 1.00 92.06 91 ILE A O 1
ATOM 774 N N . TRP A 1 92 ? -9.048 2.125 22.523 1.00 91.81 92 TRP A N 1
ATOM 775 C CA . TRP A 1 92 ? -9.695 1.748 21.266 1.00 91.81 92 TRP A CA 1
ATOM 776 C C . TRP A 1 92 ? -9.789 2.922 20.282 1.00 91.81 92 TRP A C 1
ATOM 778 O O . TRP A 1 92 ? -9.368 2.792 19.129 1.00 91.81 92 TRP A O 1
ATOM 788 N N . LEU A 1 93 ? -10.266 4.084 20.743 1.00 89.69 93 LEU A N 1
ATOM 789 C CA . LEU A 1 93 ? -10.363 5.296 19.924 1.00 89.69 93 LEU A CA 1
ATOM 790 C C . LEU A 1 93 ? -8.997 5.744 19.394 1.00 89.69 93 LEU A C 1
ATOM 792 O O . LEU A 1 93 ? -8.885 6.097 18.220 1.00 89.69 93 LEU A O 1
ATOM 796 N N . ILE A 1 94 ? -7.954 5.690 20.228 1.00 93.31 94 ILE A N 1
ATOM 797 C CA . ILE A 1 94 ? -6.585 6.036 19.826 1.00 93.31 94 ILE A CA 1
ATOM 798 C C . ILE A 1 94 ? -6.110 5.116 18.695 1.00 93.31 94 ILE A C 1
ATOM 800 O O . ILE A 1 94 ? -5.596 5.604 17.688 1.00 93.31 94 ILE A O 1
ATOM 804 N N . PHE A 1 95 ? -6.314 3.800 18.809 1.00 94.00 95 PHE A N 1
ATOM 805 C CA . PHE A 1 95 ? -5.897 2.862 17.764 1.00 94.00 95 PHE A CA 1
ATOM 806 C C . PHE A 1 95 ? -6.644 3.063 16.448 1.00 94.00 95 PHE A C 1
ATOM 808 O O . PHE A 1 95 ? -6.013 3.040 15.389 1.00 94.00 95 PHE A O 1
ATOM 815 N N . ILE A 1 96 ? -7.955 3.311 16.494 1.00 92.06 96 ILE A N 1
ATOM 816 C CA . ILE A 1 96 ? -8.721 3.637 15.286 1.00 92.06 96 ILE A CA 1
ATOM 817 C C . ILE A 1 96 ? -8.228 4.940 14.659 1.00 92.06 96 ILE A C 1
ATOM 819 O O . ILE A 1 96 ? -8.057 5.007 13.443 1.00 92.06 96 ILE A O 1
ATOM 823 N N . LEU A 1 97 ? -7.956 5.967 15.463 1.00 93.94 97 LEU A N 1
ATOM 824 C CA . LEU A 1 97 ? -7.476 7.249 14.958 1.00 93.94 97 LEU A CA 1
ATOM 825 C C . LEU A 1 97 ? -6.113 7.101 14.263 1.00 93.94 97 LEU A C 1
ATOM 827 O O . LEU A 1 97 ? -5.928 7.621 13.163 1.00 93.94 97 LEU A O 1
ATOM 831 N N . ILE A 1 98 ? -5.189 6.328 14.841 1.00 93.75 98 ILE A N 1
ATOM 832 C CA . ILE A 1 98 ? -3.900 6.000 14.209 1.00 93.75 98 ILE A CA 1
ATOM 833 C C . ILE A 1 98 ? -4.113 5.211 12.907 1.00 93.75 98 ILE A C 1
ATOM 835 O O . ILE A 1 98 ? -3.462 5.501 11.897 1.00 93.75 98 ILE A O 1
ATOM 839 N N . ALA A 1 99 ? -5.037 4.245 12.893 1.00 93.19 99 ALA A N 1
ATOM 840 C CA . ALA A 1 99 ? -5.363 3.475 11.695 1.00 93.19 99 ALA A CA 1
ATOM 841 C C . ALA A 1 99 ? -5.883 4.379 10.563 1.00 93.19 99 ALA A C 1
ATOM 843 O O . ALA A 1 99 ? -5.398 4.304 9.437 1.00 93.19 99 ALA A O 1
ATOM 844 N N . ILE A 1 100 ? -6.796 5.304 10.864 1.00 93.50 100 ILE A N 1
ATOM 845 C CA . ILE A 1 100 ? -7.332 6.253 9.881 1.00 93.50 100 ILE A CA 1
ATOM 846 C C . ILE A 1 100 ? -6.236 7.197 9.379 1.00 93.50 100 ILE A C 1
ATOM 848 O O . ILE A 1 100 ? -6.067 7.345 8.170 1.00 93.50 100 ILE A O 1
ATOM 852 N N . LEU A 1 101 ? -5.458 7.812 10.277 1.00 94.25 101 LEU A N 1
ATOM 853 C CA . LEU A 1 101 ? -4.404 8.756 9.889 1.00 94.25 101 LEU A CA 1
ATOM 854 C C . LEU A 1 101 ? -3.334 8.104 9.010 1.00 94.25 101 LEU A C 1
ATOM 856 O O . LEU A 1 101 ? -2.922 8.687 8.007 1.00 94.25 101 LEU A O 1
ATOM 860 N N . SER A 1 102 ? -2.901 6.891 9.355 1.00 93.44 102 SER A N 1
ATOM 861 C CA . SER A 1 102 ? -1.911 6.153 8.564 1.00 93.44 102 SER A CA 1
ATOM 862 C C . SER A 1 102 ? -2.441 5.788 7.173 1.00 93.44 102 SER A C 1
ATOM 864 O O . SER A 1 102 ? -1.729 5.965 6.180 1.00 93.44 102 SER A O 1
ATOM 866 N N . LEU A 1 103 ? -3.704 5.366 7.059 1.00 92.38 103 LEU A N 1
ATOM 867 C CA . LEU A 1 103 ? -4.335 5.080 5.768 1.00 92.38 103 LEU A CA 1
ATOM 868 C C . LEU A 1 103 ? -4.527 6.348 4.925 1.00 92.38 103 LEU A C 1
ATOM 870 O O . LEU A 1 103 ? -4.200 6.338 3.739 1.00 92.38 103 LEU A O 1
ATOM 874 N N . LEU A 1 104 ? -4.953 7.464 5.522 1.00 91.88 104 LEU A N 1
ATOM 875 C CA . LEU A 1 104 ? -5.051 8.752 4.825 1.00 91.88 104 LEU A CA 1
ATOM 876 C C . LEU A 1 104 ? -3.683 9.236 4.330 1.00 91.88 104 LEU A C 1
ATOM 878 O O . LEU A 1 104 ? -3.560 9.713 3.200 1.00 91.88 104 LEU A O 1
ATOM 882 N N . TYR A 1 105 ? -2.632 9.072 5.137 1.00 91.94 105 TYR A N 1
ATOM 883 C CA . TYR A 1 105 ? -1.275 9.417 4.719 1.00 91.94 105 TYR A CA 1
ATOM 884 C C . TYR A 1 105 ? -0.803 8.538 3.551 1.00 91.94 105 TYR A C 1
ATOM 886 O O . TYR A 1 105 ? -0.224 9.042 2.589 1.00 91.94 105 TYR A O 1
ATOM 894 N N . SER A 1 106 ? -1.121 7.241 3.583 1.00 91.19 106 SER A N 1
ATOM 895 C CA . SER A 1 106 ? -0.879 6.315 2.470 1.00 91.19 106 SER A CA 1
ATOM 896 C C . SER A 1 106 ? -1.590 6.752 1.180 1.00 91.19 106 SER A C 1
ATOM 898 O O . SER A 1 106 ? -0.995 6.701 0.103 1.00 91.19 106 SER A O 1
ATOM 900 N N . MET A 1 107 ? -2.831 7.244 1.273 1.00 88.88 107 MET A N 1
ATOM 901 C CA . MET A 1 107 ? -3.589 7.756 0.121 1.00 88.88 107 MET A CA 1
ATOM 902 C C . MET A 1 107 ? -3.024 9.056 -0.449 1.00 88.88 107 MET A C 1
ATOM 904 O O . MET A 1 107 ? -3.120 9.282 -1.654 1.00 88.88 107 MET A O 1
ATOM 908 N N . ARG A 1 108 ? -2.430 9.907 0.395 1.00 91.06 108 ARG A N 1
ATOM 909 C CA . ARG A 1 108 ? -1.814 11.173 -0.028 1.00 91.06 108 ARG A CA 1
ATOM 910 C C . ARG A 1 108 ? -0.537 10.960 -0.850 1.00 91.06 108 ARG A C 1
ATOM 912 O O . ARG A 1 108 ? -0.148 11.837 -1.621 1.00 91.06 108 ARG A O 1
ATOM 919 N N . LEU A 1 109 ? 0.119 9.808 -0.716 1.00 86.69 109 LEU A N 1
ATOM 920 C CA . LEU A 1 109 ? 1.293 9.447 -1.511 1.00 86.69 109 LEU A CA 1
ATOM 921 C C . LEU A 1 109 ? 0.873 9.067 -2.943 1.00 86.69 109 LEU A C 1
ATOM 923 O O . LEU A 1 109 ? 0.644 7.898 -3.253 1.00 86.69 109 LEU A O 1
ATOM 927 N N . GLN A 1 110 ? 0.774 10.075 -3.814 1.00 82.94 110 GLN A N 1
ATOM 928 C CA . GLN A 1 110 ? 0.358 9.930 -5.221 1.00 82.94 110 GLN A CA 1
ATOM 929 C C . GLN A 1 110 ? 1.431 10.350 -6.234 1.00 82.94 110 GLN A C 1
ATOM 931 O O . GLN A 1 110 ? 1.174 10.364 -7.434 1.00 82.94 110 GLN A O 1
ATOM 936 N N . ASN A 1 111 ? 2.639 10.692 -5.777 1.00 86.94 111 ASN A N 1
ATOM 937 C CA . ASN A 1 111 ? 3.683 11.276 -6.623 1.00 86.94 111 ASN A CA 1
ATOM 938 C C . ASN A 1 111 ? 4.436 10.213 -7.453 1.00 86.94 111 ASN A C 1
ATOM 940 O O . ASN A 1 111 ? 5.643 10.021 -7.286 1.00 86.94 111 ASN A O 1
ATOM 944 N N . TYR A 1 112 ? 3.699 9.487 -8.294 1.00 86.94 112 TYR A N 1
ATOM 945 C CA . TYR A 1 112 ? 4.201 8.456 -9.200 1.00 86.94 112 TYR A CA 1
ATOM 946 C C . TYR A 1 112 ? 4.673 9.078 -10.514 1.00 86.94 112 TYR A C 1
ATOM 948 O O . TYR A 1 112 ? 4.020 9.962 -11.069 1.00 86.94 112 TYR A O 1
ATOM 956 N N . LYS A 1 113 ? 5.814 8.610 -11.021 1.00 87.69 113 LYS A N 1
ATOM 957 C CA . LYS A 1 113 ? 6.390 9.097 -12.274 1.00 87.69 113 LYS A CA 1
ATOM 958 C C . LYS A 1 113 ? 5.899 8.233 -13.434 1.00 87.69 113 LYS A C 1
ATOM 960 O O . LYS A 1 113 ? 5.961 7.007 -13.358 1.00 87.69 113 LYS A O 1
ATOM 965 N N . ASN A 1 114 ? 5.439 8.888 -14.498 1.00 85.31 114 ASN A N 1
ATOM 966 C CA . ASN A 1 114 ? 5.116 8.239 -15.765 1.00 85.31 114 ASN A CA 1
ATOM 967 C C . ASN A 1 114 ? 6.426 7.999 -16.554 1.00 85.31 114 ASN A C 1
ATOM 969 O O . ASN A 1 114 ? 7.232 8.933 -16.646 1.00 85.31 114 ASN A O 1
ATOM 973 N N . PRO A 1 115 ? 6.674 6.780 -17.071 1.00 82.19 115 PRO A N 1
ATOM 974 C CA . PRO A 1 115 ? 7.872 6.459 -17.844 1.00 82.19 115 PRO A CA 1
ATOM 975 C C . PRO A 1 115 ? 7.844 7.026 -19.267 1.00 82.19 115 PRO A C 1
ATOM 977 O O . PRO A 1 115 ? 8.879 7.032 -19.921 1.00 82.19 115 PRO A O 1
ATOM 980 N N . HIS A 1 116 ? 6.693 7.488 -19.761 1.00 77.50 116 HIS A N 1
ATOM 981 C CA . HIS A 1 116 ? 6.583 7.991 -21.123 1.00 77.50 116 HIS A CA 1
ATOM 982 C C . HIS A 1 116 ? 7.132 9.421 -21.260 1.00 77.50 116 HIS A C 1
ATOM 984 O O . HIS A 1 116 ? 6.847 10.283 -20.415 1.00 77.50 116 HIS A O 1
ATOM 990 N N . PRO A 1 117 ? 7.866 9.714 -22.349 1.00 67.44 117 PRO A N 1
ATOM 991 C CA . PRO A 1 117 ? 8.297 11.070 -22.648 1.00 67.44 117 PRO A CA 1
ATOM 992 C C . PRO A 1 117 ? 7.072 11.959 -22.875 1.00 67.44 117 PRO A C 1
ATOM 994 O O . PRO A 1 117 ? 6.056 11.526 -23.415 1.00 67.44 117 PRO A O 1
ATOM 997 N N . LYS A 1 118 ? 7.165 13.233 -22.478 1.00 70.06 118 LYS A N 1
ATOM 998 C CA . LYS A 1 118 ? 6.033 14.173 -22.562 1.00 70.06 118 LYS A CA 1
ATOM 999 C C . LYS A 1 118 ? 5.547 14.412 -23.999 1.00 70.06 118 LYS A C 1
ATOM 1001 O O . LYS A 1 118 ? 4.396 14.785 -24.171 1.00 70.06 118 LYS A O 1
ATOM 1006 N N . ASN A 1 119 ? 6.404 14.210 -25.005 1.00 66.94 119 ASN A N 1
ATOM 1007 C CA . ASN A 1 119 ? 6.085 14.380 -26.425 1.00 66.94 119 ASN A CA 1
ATOM 1008 C C . ASN A 1 119 ? 6.722 13.256 -27.268 1.00 66.94 119 ASN A C 1
ATOM 1010 O O . ASN A 1 119 ? 7.717 13.502 -27.952 1.00 66.94 119 ASN A O 1
ATOM 1014 N N . PRO A 1 120 ? 6.153 12.037 -27.266 1.00 62.31 120 PRO A N 1
ATOM 1015 C CA . PRO A 1 120 ? 6.752 10.883 -27.939 1.00 62.31 120 PRO A CA 1
ATOM 1016 C C . PRO A 1 120 ? 6.924 11.117 -29.444 1.00 62.31 120 PRO A C 1
ATOM 1018 O O . PRO A 1 120 ? 7.939 10.739 -30.008 1.00 62.31 120 PRO A O 1
ATOM 1021 N N . LEU A 1 121 ? 5.979 11.817 -30.082 1.00 60.72 121 LEU A N 1
ATOM 1022 C CA . LEU A 1 121 ? 6.045 12.151 -31.507 1.00 60.72 121 LEU A CA 1
ATOM 1023 C C . LEU A 1 121 ? 7.123 13.194 -31.822 1.00 60.72 121 LEU A C 1
ATOM 1025 O O . LEU A 1 121 ? 7.758 13.131 -32.866 1.00 60.72 121 LEU A O 1
ATOM 1029 N N . ARG A 1 122 ? 7.365 14.156 -30.927 1.00 59.53 122 ARG A N 1
ATOM 1030 C CA . ARG A 1 122 ? 8.400 15.168 -31.166 1.00 59.53 122 ARG A CA 1
ATOM 1031 C C . ARG A 1 122 ? 9.791 14.542 -31.093 1.00 59.53 122 ARG A C 1
ATOM 1033 O O . ARG A 1 122 ? 10.622 14.846 -31.937 1.00 59.53 122 ARG A O 1
ATOM 1040 N N . ASP A 1 123 ? 10.004 13.640 -30.139 1.00 56.88 123 ASP A N 1
ATOM 1041 C CA . ASP A 1 123 ? 11.289 12.960 -29.952 1.00 56.88 123 ASP A CA 1
ATOM 1042 C C . ASP A 1 123 ? 11.546 11.888 -31.028 1.00 56.88 123 ASP A C 1
ATOM 1044 O O . ASP A 1 123 ? 12.699 11.634 -31.366 1.00 56.88 123 ASP A O 1
ATOM 1048 N N . LEU A 1 124 ? 10.488 11.292 -31.599 1.00 57.75 124 LEU A N 1
ATOM 1049 C CA . LEU A 1 124 ? 10.595 10.316 -32.691 1.00 57.75 124 LEU A CA 1
ATOM 1050 C C . LEU A 1 124 ? 10.785 10.968 -34.076 1.00 57.75 124 LEU A C 1
ATOM 1052 O O . LEU A 1 124 ? 11.392 10.353 -34.948 1.00 57.75 124 LEU A O 1
ATOM 1056 N N . TYR A 1 125 ? 10.258 12.185 -34.293 1.00 58.28 125 TYR A N 1
ATOM 1057 C CA . TYR A 1 125 ? 10.166 12.806 -35.626 1.00 58.28 125 TYR A CA 1
ATOM 1058 C C . TYR A 1 125 ? 10.933 14.138 -35.805 1.00 58.28 125 TYR A C 1
ATOM 1060 O O . TYR A 1 125 ? 11.032 14.606 -36.938 1.00 58.28 125 TYR A O 1
ATOM 1068 N N . PHE A 1 126 ? 11.515 14.755 -34.762 1.00 52.78 126 PHE A N 1
ATOM 1069 C CA . PHE A 1 126 ? 12.376 15.948 -34.910 1.00 52.78 126 PHE A CA 1
ATOM 1070 C C . PHE A 1 126 ? 13.871 15.639 -34.732 1.00 52.78 126 PHE A C 1
ATOM 1072 O O . PHE A 1 126 ? 14.497 16.030 -33.749 1.00 52.78 126 PHE A O 1
ATOM 1079 N N . TRP A 1 127 ? 14.461 15.019 -35.754 1.00 48.81 127 TRP A N 1
ATOM 1080 C CA . TRP A 1 127 ? 15.862 15.221 -36.135 1.00 48.81 127 TRP A CA 1
ATOM 1081 C C . TRP A 1 127 ? 15.970 14.998 -37.650 1.00 48.81 127 TRP A C 1
ATOM 1083 O O . TRP A 1 127 ? 16.175 13.892 -38.125 1.00 48.81 127 TRP A O 1
ATOM 1093 N N . ASP A 1 128 ? 15.704 16.073 -38.391 1.00 45.31 128 ASP A N 1
ATOM 1094 C CA . ASP A 1 128 ? 16.112 16.285 -39.782 1.00 45.31 128 ASP A CA 1
ATOM 1095 C C . ASP A 1 128 ? 15.833 15.142 -40.790 1.00 45.31 128 ASP A C 1
ATOM 1097 O O . ASP A 1 128 ? 16.720 14.382 -41.152 1.00 45.31 128 ASP A O 1
ATOM 1101 N N . SER A 1 129 ? 14.573 15.041 -41.240 1.00 47.25 129 SER A N 1
ATOM 1102 C CA . SER A 1 129 ? 14.087 14.575 -42.565 1.00 47.25 129 SER A CA 1
ATOM 1103 C C . SER A 1 129 ? 14.720 13.366 -43.302 1.00 47.25 129 SER A C 1
ATOM 1105 O O . SER A 1 129 ? 14.393 13.141 -44.467 1.00 47.25 129 SER A O 1
ATOM 1107 N N . SER A 1 130 ? 15.540 12.534 -42.662 1.00 47.53 130 SER A N 1
ATOM 1108 C CA . SER A 1 130 ? 16.122 11.320 -43.250 1.00 47.53 130 SER A CA 1
ATOM 1109 C C . SER A 1 130 ? 15.503 10.056 -42.640 1.00 47.53 130 SER A C 1
ATOM 1111 O O . SER A 1 130 ? 15.191 10.050 -41.447 1.00 47.53 130 SER A O 1
ATOM 1113 N N . PRO A 1 131 ? 15.309 8.973 -43.421 1.00 54.41 131 PRO A N 1
ATOM 1114 C CA . PRO A 1 131 ? 14.823 7.704 -42.889 1.00 54.41 131 PRO A CA 1
ATOM 1115 C C . PRO A 1 131 ? 15.730 7.246 -41.740 1.00 54.41 131 PRO A C 1
ATOM 1117 O O . PRO A 1 131 ? 16.952 7.246 -41.878 1.00 54.41 131 PRO A O 1
ATOM 1120 N N . LEU A 1 132 ? 15.117 6.906 -40.601 1.00 54.44 132 LEU A N 1
ATOM 1121 C CA . LEU A 1 132 ? 15.783 6.453 -39.377 1.00 54.44 132 LEU A CA 1
ATOM 1122 C C . LEU A 1 132 ? 16.836 5.383 -39.711 1.00 54.44 132 LEU A C 1
ATOM 1124 O O . LEU A 1 132 ? 16.499 4.242 -40.015 1.00 54.44 132 LEU A O 1
ATOM 1128 N N . GLY A 1 133 ? 18.121 5.740 -39.656 1.00 57.94 133 GLY A N 1
ATOM 1129 C CA . GLY A 1 133 ? 19.197 4.747 -39.659 1.00 57.94 133 GLY A CA 1
ATOM 1130 C C . GLY A 1 133 ? 19.163 3.945 -38.354 1.00 57.94 133 GLY A C 1
ATOM 1131 O O . GLY A 1 133 ? 18.734 4.477 -37.326 1.00 57.94 133 GLY A O 1
ATOM 1132 N N . ALA A 1 134 ? 19.646 2.700 -38.349 1.00 59.34 134 ALA A N 1
ATOM 1133 C CA . ALA A 1 134 ? 19.616 1.811 -37.176 1.00 59.34 134 ALA A CA 1
ATOM 1134 C C . ALA A 1 134 ? 20.171 2.464 -35.887 1.00 59.34 134 ALA A C 1
ATOM 1136 O O . ALA A 1 134 ? 19.645 2.254 -34.795 1.00 59.34 134 ALA A O 1
ATOM 1137 N N . ASN A 1 135 ? 21.155 3.360 -36.010 1.00 66.81 135 ASN A N 1
ATOM 1138 C CA . ASN A 1 135 ? 21.730 4.109 -34.886 1.00 66.81 135 ASN A CA 1
ATOM 1139 C C . ASN A 1 135 ? 20.747 5.071 -34.183 1.00 66.81 135 ASN A C 1
ATOM 1141 O O . ASN A 1 135 ? 20.889 5.340 -32.989 1.00 66.81 135 ASN A O 1
ATOM 1145 N N . SER A 1 136 ? 19.727 5.565 -34.887 1.00 72.94 136 SER A N 1
ATOM 1146 C CA . SER A 1 136 ? 18.678 6.417 -34.307 1.00 72.94 136 SER A CA 1
ATOM 1147 C C . SER A 1 136 ? 17.645 5.612 -33.508 1.00 72.94 136 SER A C 1
ATOM 1149 O O . SER A 1 136 ? 17.268 6.027 -32.411 1.00 72.94 136 SER A O 1
ATOM 1151 N N . GLU A 1 137 ? 17.272 4.420 -33.990 1.00 79.56 137 GLU A N 1
ATOM 1152 C CA . GLU A 1 137 ? 16.383 3.485 -33.283 1.00 79.56 137 GLU A CA 1
ATOM 1153 C C . GLU A 1 137 ? 17.042 2.977 -31.994 1.00 79.56 137 GLU A C 1
ATOM 1155 O O . GLU A 1 137 ? 16.440 3.044 -30.922 1.00 79.56 137 GLU A O 1
ATOM 1160 N N . ILE A 1 138 ? 18.308 2.551 -32.073 1.00 83.50 138 ILE A N 1
ATOM 1161 C CA . ILE A 1 138 ? 19.105 2.101 -30.920 1.00 83.50 138 ILE A CA 1
ATOM 1162 C C . ILE A 1 138 ? 19.124 3.178 -29.827 1.00 83.50 138 ILE A C 1
ATOM 1164 O O . ILE A 1 138 ? 18.853 2.894 -28.658 1.00 83.50 138 ILE A O 1
ATOM 1168 N N . LYS A 1 139 ? 19.401 4.435 -30.198 1.00 82.75 139 LYS A N 1
ATOM 1169 C CA . LYS A 1 139 ? 19.451 5.554 -29.249 1.00 82.75 139 LYS A CA 1
ATOM 1170 C C . LYS A 1 139 ? 18.085 5.836 -28.622 1.00 82.75 139 LYS A C 1
ATOM 1172 O O . LYS A 1 139 ? 18.012 6.074 -27.418 1.00 82.75 139 LYS A O 1
ATOM 1177 N N . PHE A 1 140 ? 17.012 5.785 -29.407 1.00 83.81 140 PHE A N 1
ATOM 1178 C CA . PHE A 1 140 ? 15.655 5.994 -28.908 1.00 83.81 140 PHE A CA 1
ATOM 1179 C C . PHE A 1 140 ? 15.234 4.910 -27.906 1.00 83.81 140 PHE A C 1
ATOM 1181 O O . PHE A 1 140 ? 14.784 5.229 -26.805 1.00 83.81 140 PHE A O 1
ATOM 1188 N N . ILE A 1 141 ? 15.451 3.635 -28.245 1.00 87.88 141 ILE A N 1
ATOM 1189 C CA . ILE A 1 141 ? 15.179 2.497 -27.354 1.00 87.88 141 ILE A CA 1
ATOM 1190 C C . ILE A 1 141 ? 15.990 2.626 -26.063 1.00 87.88 141 ILE A C 1
ATOM 1192 O O . ILE A 1 141 ? 15.450 2.440 -24.971 1.00 87.88 141 ILE A O 1
ATOM 1196 N N . SER A 1 142 ? 17.260 3.017 -26.178 1.00 87.31 142 SER A N 1
ATOM 1197 C CA . SER A 1 142 ? 18.126 3.237 -25.025 1.00 87.31 142 SER A CA 1
ATOM 1198 C C . SER A 1 142 ? 17.564 4.305 -24.077 1.00 87.31 142 SER A C 1
ATOM 1200 O O . SER A 1 142 ? 17.518 4.074 -22.866 1.00 87.31 142 SER A O 1
ATOM 1202 N N . ILE A 1 143 ? 17.102 5.442 -24.616 1.00 86.12 143 ILE A N 1
ATOM 1203 C CA . ILE A 1 143 ? 16.488 6.538 -23.845 1.00 86.12 143 ILE A CA 1
ATOM 1204 C C . ILE A 1 143 ? 15.183 6.082 -23.186 1.00 86.12 143 ILE A C 1
ATOM 1206 O O . ILE A 1 143 ? 14.942 6.391 -22.019 1.00 86.12 143 ILE A O 1
ATOM 1210 N N . LEU A 1 144 ? 14.342 5.327 -23.895 1.00 89.06 144 LEU A N 1
ATOM 1211 C CA . LEU A 1 144 ? 13.121 4.773 -23.310 1.00 89.06 144 LEU A CA 1
ATOM 1212 C C . LEU A 1 144 ? 13.438 3.842 -22.138 1.00 89.06 144 LEU A C 1
ATOM 1214 O O . LEU A 1 144 ? 12.845 3.987 -21.071 1.00 89.06 144 LEU A O 1
ATOM 1218 N N . ALA A 1 145 ? 14.395 2.925 -22.305 1.00 89.88 145 ALA A N 1
ATOM 1219 C CA . ALA A 1 145 ? 14.803 2.007 -21.245 1.00 89.88 145 ALA A CA 1
ATOM 1220 C C . ALA A 1 145 ? 15.279 2.774 -19.998 1.00 89.88 145 ALA A C 1
ATOM 1222 O O . ALA A 1 145 ? 14.893 2.444 -18.874 1.00 89.88 145 ALA A O 1
ATOM 1223 N N . GLU A 1 146 ? 16.048 3.849 -20.194 1.00 89.69 146 GLU A N 1
ATOM 1224 C CA . GLU A 1 146 ? 16.465 4.746 -19.116 1.00 89.69 146 GLU A CA 1
ATOM 1225 C C . GLU A 1 146 ? 15.257 5.387 -18.413 1.00 89.69 146 GLU A C 1
ATOM 1227 O O . GLU A 1 146 ? 15.157 5.322 -17.184 1.00 89.69 146 GLU A O 1
ATOM 1232 N N . GLN A 1 147 ? 14.294 5.937 -19.158 1.00 90.69 147 GLN A N 1
ATOM 1233 C CA . GLN A 1 147 ? 13.093 6.549 -18.578 1.00 90.69 147 GLN A CA 1
ATOM 1234 C C . GLN A 1 147 ? 12.251 5.550 -17.773 1.00 90.69 147 GLN A C 1
ATOM 1236 O O . GLN A 1 147 ? 11.837 5.879 -16.655 1.00 90.69 147 GLN A O 1
ATOM 1241 N N . TYR A 1 148 ? 12.065 4.325 -18.278 1.00 92.88 148 TYR A N 1
ATOM 1242 C CA . TYR A 1 148 ? 11.413 3.242 -17.537 1.00 92.88 148 TYR A CA 1
ATOM 1243 C C . TYR A 1 148 ? 12.160 2.915 -16.245 1.00 92.88 148 TYR A C 1
ATOM 1245 O O . TYR A 1 148 ? 11.539 2.837 -15.185 1.00 92.88 148 TYR A O 1
ATOM 1253 N N . SER A 1 149 ? 13.488 2.787 -16.299 1.00 92.44 149 SER A N 1
ATOM 1254 C CA . SER A 1 149 ? 14.301 2.484 -15.116 1.00 92.44 149 SER A CA 1
ATOM 1255 C C . SER A 1 149 ? 14.215 3.580 -14.045 1.00 92.44 149 SER A C 1
ATOM 1257 O O . SER A 1 149 ? 14.037 3.286 -12.861 1.00 92.44 149 SER A O 1
ATOM 1259 N N . LEU A 1 150 ? 14.249 4.853 -14.454 1.00 92.44 150 LEU A N 1
ATOM 1260 C CA . LEU A 1 150 ? 14.144 6.004 -13.559 1.00 92.44 150 LEU A CA 1
ATOM 1261 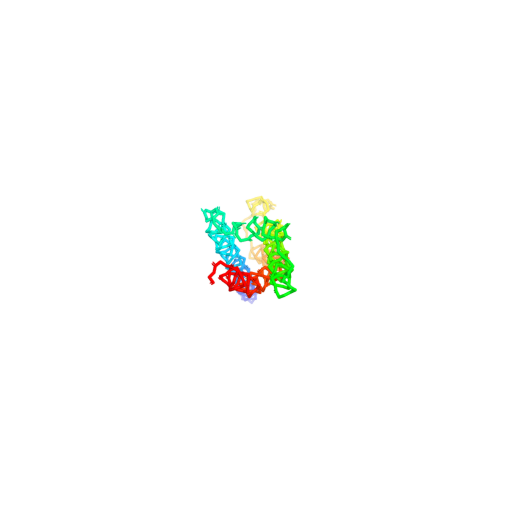C C . LEU A 1 150 ? 12.750 6.098 -12.934 1.00 92.44 150 LEU A C 1
ATOM 1263 O O . LEU A 1 150 ? 12.620 6.400 -11.745 1.00 92.44 150 LEU A O 1
ATOM 1267 N N . ALA A 1 151 ? 11.703 5.846 -13.723 1.00 92.56 151 ALA A N 1
ATOM 1268 C CA . ALA A 1 151 ? 10.332 5.808 -13.230 1.00 92.56 151 ALA A CA 1
ATOM 1269 C C . ALA A 1 151 ? 10.128 4.647 -12.248 1.00 92.56 151 ALA A C 1
ATOM 1271 O O . ALA A 1 151 ? 9.592 4.865 -11.163 1.00 92.56 151 ALA A O 1
ATOM 1272 N N . ALA A 1 152 ? 10.623 3.451 -12.570 1.00 93.62 152 ALA A N 1
ATOM 1273 C CA . ALA A 1 152 ? 10.554 2.283 -11.698 1.00 93.62 152 ALA A CA 1
ATOM 1274 C C . ALA A 1 152 ? 11.286 2.516 -10.369 1.00 93.62 152 ALA A C 1
ATOM 1276 O O . ALA A 1 152 ? 10.726 2.250 -9.306 1.00 93.62 152 ALA A O 1
ATOM 1277 N N . HIS A 1 153 ? 12.496 3.083 -10.397 1.00 93.62 153 HIS A N 1
ATOM 1278 C CA . HIS A 1 153 ? 13.255 3.394 -9.184 1.00 93.62 153 HIS A CA 1
ATOM 1279 C C . HIS A 1 153 ? 12.510 4.382 -8.273 1.00 93.62 153 HIS A C 1
ATOM 1281 O O . HIS A 1 153 ? 12.358 4.143 -7.071 1.00 93.62 153 HIS A O 1
ATOM 1287 N N . HIS A 1 154 ? 11.987 5.469 -8.850 1.00 92.94 154 HIS A N 1
ATOM 1288 C CA . HIS A 1 154 ? 11.197 6.458 -8.113 1.00 92.94 154 HIS A CA 1
ATOM 1289 C C . HIS A 1 154 ? 9.908 5.849 -7.542 1.00 92.94 154 HIS A C 1
ATOM 1291 O O . HIS A 1 154 ? 9.609 6.024 -6.356 1.00 92.94 154 HIS A O 1
ATOM 1297 N N . ASN A 1 155 ? 9.175 5.082 -8.354 1.00 93.50 155 ASN A N 1
ATOM 1298 C CA . ASN A 1 155 ? 7.923 4.436 -7.961 1.00 93.50 155 ASN A CA 1
ATOM 1299 C C . ASN A 1 155 ? 8.144 3.382 -6.869 1.00 93.50 155 ASN A C 1
ATOM 1301 O O . ASN A 1 155 ? 7.362 3.328 -5.922 1.00 93.50 155 ASN A O 1
ATOM 1305 N N . SER A 1 156 ? 9.245 2.628 -6.918 1.00 93.62 156 SER A N 1
ATOM 1306 C CA . SER A 1 156 ? 9.627 1.682 -5.864 1.00 93.62 156 SER A CA 1
ATOM 1307 C C . SER A 1 156 ? 9.845 2.390 -4.521 1.00 93.62 156 SER A C 1
ATOM 1309 O O . SER A 1 156 ? 9.372 1.937 -3.473 1.00 93.62 156 SER A O 1
ATOM 1311 N N . GLY A 1 157 ? 10.490 3.562 -4.533 1.00 93.44 157 GLY A N 1
ATOM 1312 C CA . GLY A 1 157 ? 10.642 4.409 -3.347 1.00 93.44 157 GLY A CA 1
ATOM 1313 C C . GLY A 1 157 ? 9.299 4.850 -2.752 1.00 93.44 157 GLY A C 1
ATOM 1314 O O . GLY A 1 157 ? 9.095 4.750 -1.537 1.00 93.44 157 GLY A O 1
ATOM 1315 N N . GLN A 1 158 ? 8.358 5.277 -3.599 1.00 92.25 158 GLN A N 1
ATOM 1316 C CA . GLN A 1 158 ? 7.003 5.638 -3.165 1.00 92.25 158 GLN A CA 1
ATOM 1317 C C . GLN A 1 158 ? 6.233 4.427 -2.629 1.00 92.25 158 GLN A C 1
ATOM 1319 O O . GLN A 1 158 ? 5.640 4.502 -1.552 1.00 92.25 158 GLN A O 1
ATOM 1324 N N . ASN A 1 159 ? 6.309 3.285 -3.312 1.00 93.31 159 ASN A N 1
ATOM 1325 C CA . ASN A 1 159 ? 5.668 2.039 -2.905 1.00 93.31 159 ASN A CA 1
ATOM 1326 C C . ASN A 1 159 ? 6.167 1.548 -1.543 1.00 93.31 159 ASN A C 1
ATOM 1328 O O . ASN A 1 159 ? 5.362 1.096 -0.729 1.00 93.31 159 ASN A O 1
ATOM 1332 N N . LYS A 1 160 ? 7.465 1.678 -1.242 1.00 94.38 160 LYS A N 1
ATOM 1333 C CA . LYS A 1 160 ? 8.019 1.354 0.086 1.00 94.38 160 LYS A CA 1
ATOM 1334 C C . LYS A 1 160 ? 7.415 2.227 1.185 1.00 94.38 160 LYS A C 1
ATOM 1336 O O . LYS A 1 160 ? 6.985 1.700 2.210 1.00 94.38 160 LYS A O 1
ATOM 1341 N N . ARG A 1 161 ? 7.331 3.543 0.961 1.00 93.69 161 ARG A N 1
ATOM 1342 C CA . ARG A 1 161 ? 6.713 4.483 1.914 1.00 93.69 161 ARG A CA 1
ATOM 1343 C C . ARG A 1 161 ? 5.231 4.176 2.104 1.00 93.69 161 ARG A C 1
ATOM 1345 O O . ARG A 1 161 ? 4.778 4.055 3.235 1.00 93.69 161 ARG A O 1
ATOM 1352 N N . LYS A 1 162 ? 4.494 3.980 1.009 1.00 94.19 162 LYS A N 1
ATOM 1353 C CA . LYS A 1 162 ? 3.073 3.615 1.037 1.00 94.19 162 LYS A CA 1
ATOM 1354 C C . LYS A 1 162 ? 2.858 2.317 1.814 1.00 94.19 162 LYS A C 1
ATOM 1356 O O . LYS A 1 162 ? 2.049 2.280 2.733 1.00 94.19 162 LYS A O 1
ATOM 1361 N N . ARG A 1 163 ? 3.655 1.281 1.531 1.00 94.69 163 ARG A N 1
ATOM 1362 C CA . ARG A 1 163 ? 3.621 -0.004 2.243 1.00 94.69 163 ARG A CA 1
ATOM 1363 C C . ARG A 1 163 ? 3.831 0.159 3.743 1.00 94.69 163 ARG A C 1
ATOM 1365 O O . ARG A 1 163 ? 3.083 -0.447 4.496 1.00 94.69 163 ARG A O 1
ATOM 1372 N N . PHE A 1 164 ? 4.799 0.969 4.173 1.00 95.94 164 PHE A N 1
ATOM 1373 C CA . PHE A 1 164 ? 5.024 1.233 5.596 1.00 95.94 164 PHE A CA 1
ATOM 1374 C C . PHE A 1 164 ? 3.749 1.745 6.280 1.00 95.94 164 PHE A C 1
ATOM 1376 O O . PHE A 1 164 ? 3.306 1.156 7.263 1.00 95.94 164 PHE A O 1
ATOM 1383 N N . TRP A 1 165 ? 3.101 2.763 5.710 1.00 94.75 165 TRP A N 1
ATOM 1384 C CA . TRP A 1 165 ? 1.868 3.326 6.268 1.00 94.75 165 TRP A CA 1
ATOM 1385 C C . TRP A 1 165 ? 0.684 2.357 6.231 1.00 94.75 165 TRP A C 1
ATOM 1387 O O . TRP A 1 165 ? -0.074 2.292 7.194 1.00 94.75 165 TRP A O 1
ATOM 1397 N N . VAL A 1 166 ? 0.553 1.549 5.174 1.00 94.56 166 VAL A N 1
ATOM 1398 C CA . VAL A 1 166 ? -0.462 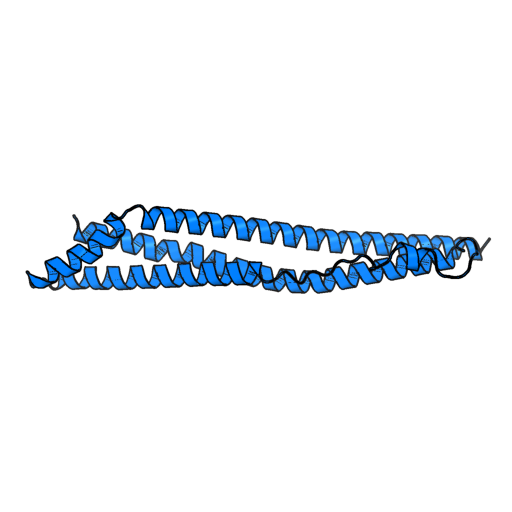0.480 5.108 1.00 94.56 166 VAL A CA 1
ATOM 1399 C C . VAL A 1 166 ? -0.239 -0.568 6.195 1.00 94.56 166 VAL A C 1
ATOM 1401 O O . VAL A 1 166 ? -1.197 -1.010 6.822 1.00 94.56 166 VAL A O 1
ATOM 1404 N N . THR A 1 167 ? 1.010 -0.963 6.435 1.00 93.94 167 THR A N 1
ATOM 1405 C CA . THR A 1 167 ? 1.356 -1.931 7.480 1.00 93.94 167 THR A CA 1
ATOM 1406 C C . THR A 1 167 ? 1.047 -1.380 8.869 1.00 93.94 167 THR A C 1
ATOM 1408 O O . THR A 1 167 ? 0.457 -2.091 9.678 1.00 93.94 167 THR A O 1
ATOM 1411 N N . VAL A 1 168 ? 1.384 -0.112 9.134 1.00 94.25 168 VAL A N 1
ATOM 1412 C CA . VAL A 1 168 ? 1.007 0.567 10.385 1.00 94.25 168 VAL A CA 1
ATOM 1413 C C . VAL A 1 168 ? -0.514 0.563 10.548 1.00 94.25 168 VAL A C 1
ATOM 1415 O O . VAL A 1 168 ? -1.004 0.104 11.575 1.00 94.25 168 VAL A O 1
ATOM 1418 N N . GLY A 1 169 ? -1.262 0.964 9.515 1.00 92.12 169 GLY A N 1
ATOM 1419 C CA . GLY A 1 169 ? -2.727 0.963 9.546 1.00 92.12 169 GLY A CA 1
ATOM 1420 C C . GLY A 1 169 ? -3.329 -0.420 9.795 1.00 92.12 169 GLY A C 1
ATOM 1421 O O . GLY A 1 169 ? -4.253 -0.551 10.599 1.00 92.12 169 GLY A O 1
ATOM 1422 N N . PHE A 1 170 ? -2.771 -1.467 9.183 1.00 93.12 170 PHE A N 1
ATOM 1423 C CA . PHE A 1 170 ? -3.173 -2.853 9.429 1.00 93.12 170 PHE A CA 1
ATOM 1424 C C . PHE A 1 170 ? -2.978 -3.252 10.894 1.00 93.12 170 PHE A C 1
ATOM 1426 O O . PHE A 1 170 ? -3.931 -3.691 11.537 1.00 93.12 170 PHE A O 1
ATOM 1433 N N . PHE A 1 171 ? -1.773 -3.063 11.441 1.00 94.31 171 PHE A N 1
ATOM 1434 C CA . PHE A 1 171 ? -1.496 -3.426 12.830 1.00 94.31 171 PHE A CA 1
ATOM 1435 C C . PHE A 1 171 ? -2.348 -2.623 13.809 1.00 94.31 171 PHE A C 1
ATOM 1437 O O . PHE A 1 171 ? -2.887 -3.208 14.742 1.00 94.31 171 PHE A O 1
ATOM 1444 N N . SER A 1 172 ? -2.542 -1.323 13.582 1.00 93.12 172 SER A N 1
ATOM 1445 C CA . SER A 1 172 ? -3.433 -0.502 14.409 1.00 93.12 172 SER A CA 1
ATOM 1446 C C . SER A 1 172 ? -4.881 -0.991 14.356 1.00 93.12 172 SER A C 1
ATOM 1448 O O . SER A 1 172 ? -5.536 -1.056 15.392 1.00 93.12 172 SER A O 1
ATOM 1450 N N . THR A 1 173 ? -5.367 -1.405 13.182 1.00 90.50 173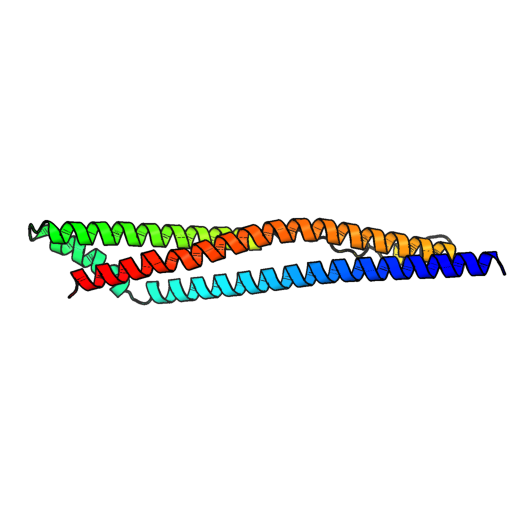 THR A N 1
ATOM 1451 C CA . THR A 1 173 ? -6.724 -1.954 13.028 1.00 90.50 173 THR A CA 1
ATOM 1452 C C . THR A 1 173 ? -6.880 -3.271 13.784 1.00 90.50 173 THR A C 1
ATOM 1454 O O . THR A 1 173 ? -7.818 -3.416 14.564 1.00 90.50 173 THR A O 1
ATOM 1457 N N . VAL A 1 174 ? -5.949 -4.214 13.613 1.00 92.56 174 VAL A N 1
ATOM 1458 C CA . VAL A 1 174 ? -5.981 -5.506 14.322 1.00 92.56 174 VAL A CA 1
ATOM 1459 C C . VAL A 1 174 ? -5.879 -5.293 15.830 1.00 92.56 174 VAL A C 1
ATOM 1461 O O . VAL A 1 174 ? -6.656 -5.864 16.593 1.00 92.56 174 VAL A O 1
ATOM 1464 N N . LEU A 1 175 ? -4.964 -4.425 16.264 1.00 92.81 175 LEU A N 1
ATOM 1465 C CA . LEU A 1 175 ? -4.744 -4.152 17.678 1.00 92.81 175 LEU A CA 1
ATOM 1466 C C . LEU A 1 175 ? -5.929 -3.416 18.314 1.00 92.81 175 LEU A C 1
ATOM 1468 O O . LEU A 1 175 ? -6.160 -3.609 19.499 1.00 92.81 175 LEU A O 1
ATOM 1472 N N . SER A 1 176 ? -6.726 -2.663 17.541 1.00 92.50 176 SER A N 1
ATOM 1473 C CA . SER A 1 176 ? -7.974 -2.045 18.014 1.00 92.50 176 SER A CA 1
ATOM 1474 C C . SER A 1 176 ? -9.055 -3.064 18.404 1.00 92.50 176 SER A C 1
ATOM 1476 O O . SER A 1 176 ? -9.894 -2.777 19.254 1.00 92.50 176 SER A O 1
ATOM 1478 N N . VAL A 1 177 ? -9.033 -4.284 17.860 1.00 90.69 177 VAL A N 1
ATOM 1479 C CA . VAL A 1 177 ? -10.062 -5.295 18.163 1.00 90.69 177 VAL A CA 1
ATOM 1480 C C . VAL A 1 177 ? -9.986 -5.755 19.623 1.00 90.69 177 VAL A C 1
ATOM 1482 O O . VAL A 1 177 ? -11.014 -6.000 20.249 1.00 90.69 177 VAL A O 1
ATOM 1485 N N . ILE A 1 178 ? -8.780 -5.817 20.195 1.00 92.06 178 ILE A N 1
ATOM 1486 C CA . ILE A 1 178 ? -8.549 -6.239 21.584 1.00 92.06 178 ILE A CA 1
ATOM 1487 C C . ILE A 1 178 ? -9.218 -5.292 22.600 1.00 92.06 178 ILE A C 1
ATOM 1489 O O . ILE A 1 178 ? -10.066 -5.761 23.360 1.00 92.06 178 ILE A O 1
ATOM 1493 N N . PRO A 1 179 ? -8.909 -3.978 22.641 1.00 91.56 179 PRO A N 1
ATOM 1494 C CA . PRO A 1 179 ? -9.551 -3.056 23.569 1.00 91.56 179 PRO A CA 1
ATOM 1495 C C . PRO A 1 179 ? -11.056 -2.932 23.311 1.00 91.56 179 PRO A C 1
ATOM 1497 O O . PRO A 1 179 ? -11.801 -2.760 24.269 1.00 91.56 179 PRO A O 1
ATOM 1500 N N . LEU A 1 180 ? -11.529 -3.103 22.068 1.00 88.75 180 LEU A N 1
ATOM 1501 C CA . LEU A 1 180 ? -12.965 -3.158 21.774 1.00 88.75 180 LEU A CA 1
ATOM 1502 C C . LEU A 1 180 ? -13.645 -4.363 22.439 1.00 88.75 180 LEU A C 1
ATOM 1504 O O . LEU A 1 180 ? -14.690 -4.219 23.068 1.00 88.75 180 LEU A O 1
ATOM 1508 N N . ALA A 1 181 ? -13.056 -5.553 22.323 1.00 89.38 181 ALA A N 1
ATOM 1509 C CA . ALA A 1 181 ? -13.588 -6.754 22.960 1.00 89.38 181 ALA A CA 1
ATOM 1510 C C . ALA A 1 181 ? -13.590 -6.621 24.491 1.00 89.38 181 ALA A C 1
ATOM 1512 O O . ALA A 1 181 ? -14.573 -6.969 25.145 1.00 89.38 181 ALA A O 1
ATOM 1513 N N . ILE A 1 182 ? -12.517 -6.054 25.054 1.00 89.38 182 ILE A N 1
ATOM 1514 C CA . ILE A 1 182 ? -12.402 -5.756 26.486 1.00 89.38 182 ILE A CA 1
ATOM 1515 C C . ILE A 1 182 ? -13.479 -4.754 26.926 1.00 89.38 182 ILE A C 1
ATOM 1517 O O . ILE A 1 182 ? -14.116 -4.954 27.963 1.00 89.38 182 ILE A O 1
ATOM 1521 N N . TYR A 1 183 ? -13.724 -3.709 26.134 1.00 86.62 183 TYR A N 1
ATOM 1522 C CA . TYR A 1 183 ? -14.778 -2.727 26.382 1.00 86.62 183 TYR A CA 1
ATOM 1523 C C . TYR A 1 183 ? -16.159 -3.388 26.428 1.00 86.62 183 TYR A C 1
ATOM 1525 O O . TYR A 1 183 ? -16.898 -3.215 27.391 1.00 86.62 183 TYR A O 1
ATOM 1533 N N . ILE A 1 184 ? -16.493 -4.211 25.431 1.00 85.25 184 ILE A N 1
ATOM 1534 C CA . ILE A 1 184 ? -17.786 -4.909 25.373 1.00 85.25 184 ILE A CA 1
ATOM 1535 C C . ILE A 1 184 ? -17.939 -5.862 26.564 1.00 85.25 184 ILE A C 1
ATOM 1537 O O . ILE A 1 184 ? -18.992 -5.906 27.199 1.00 85.25 184 ILE A O 1
ATOM 1541 N N . TRP A 1 185 ? -16.887 -6.610 26.898 1.00 86.25 185 TRP A N 1
ATOM 1542 C CA . TRP A 1 185 ? -16.909 -7.554 28.013 1.00 86.25 185 TRP A CA 1
ATOM 1543 C C . TRP A 1 185 ? -17.089 -6.859 29.368 1.00 86.25 185 TRP A C 1
ATOM 1545 O O . TRP A 1 185 ? -17.915 -7.284 30.177 1.00 86.25 185 TRP A O 1
ATOM 1555 N N . SER A 1 186 ? -16.358 -5.768 29.602 1.00 83.00 186 SER A N 1
ATOM 1556 C CA . SER A 1 186 ? -16.485 -4.972 30.828 1.00 83.00 186 SER A CA 1
ATOM 1557 C C . SER A 1 186 ? -17.839 -4.265 30.921 1.00 83.00 186 SER A C 1
ATOM 1559 O O . SER A 1 186 ? -18.456 -4.268 31.984 1.00 83.00 186 SER A O 1
ATOM 1561 N N . ALA A 1 187 ? -18.366 -3.758 29.805 1.00 77.88 187 ALA A N 1
ATOM 1562 C CA . ALA A 1 187 ? -19.710 -3.197 29.732 1.00 77.88 187 ALA A CA 1
ATOM 1563 C C . ALA A 1 187 ? -20.798 -4.222 30.098 1.00 77.88 187 ALA A C 1
ATOM 1565 O O . ALA A 1 187 ? -21.689 -3.912 30.890 1.00 77.88 187 ALA A O 1
ATOM 1566 N N . LEU A 1 188 ? -20.707 -5.455 29.586 1.00 78.94 188 LEU A N 1
ATOM 1567 C CA . LEU A 1 188 ? -21.649 -6.530 29.919 1.00 78.94 188 LEU A CA 1
ATOM 1568 C C . LEU A 1 188 ? -21.672 -6.834 31.422 1.00 78.94 188 LEU A C 1
ATOM 1570 O O . LEU A 1 188 ? -22.749 -7.044 31.968 1.00 78.94 188 LEU A O 1
ATOM 1574 N N . LYS A 1 189 ? -20.515 -6.800 32.096 1.00 78.19 189 LYS A N 1
ATOM 1575 C CA . LYS A 1 189 ? -20.397 -7.035 33.547 1.00 78.19 189 LYS A CA 1
ATOM 1576 C C . LYS A 1 189 ? -21.014 -5.944 34.426 1.00 78.19 189 LYS A C 1
ATOM 1578 O O . LYS A 1 189 ? -21.272 -6.194 35.597 1.00 78.19 189 LYS A O 1
ATOM 1583 N N . ILE A 1 190 ? -21.215 -4.734 33.904 1.00 70.06 190 ILE A N 1
ATOM 1584 C CA . ILE A 1 190 ? -21.912 -3.661 34.634 1.00 70.06 190 ILE A CA 1
ATOM 1585 C C . ILE A 1 190 ? -23.431 -3.752 34.438 1.00 70.06 190 ILE A C 1
ATOM 1587 O O . ILE A 1 190 ? -24.199 -3.354 35.323 1.00 70.06 190 ILE A O 1
ATOM 1591 N N . VAL A 1 191 ? -23.858 -4.222 33.263 1.00 67.00 191 VAL A N 1
ATOM 1592 C CA . VAL A 1 191 ? -25.272 -4.302 32.879 1.00 67.00 191 VAL A CA 1
ATOM 1593 C C . VAL A 1 191 ? -25.955 -5.546 33.459 1.00 67.00 191 VAL A C 1
ATOM 1595 O O . VAL A 1 191 ? -27.084 -5.413 33.933 1.00 67.00 191 VAL A O 1
ATOM 1598 N N . PHE A 1 192 ? -25.290 -6.708 33.440 1.00 62.84 192 PHE A N 1
ATOM 1599 C CA . PHE A 1 192 ? -25.781 -7.996 33.960 1.00 62.84 192 PHE A CA 1
ATOM 1600 C C . PHE A 1 192 ? -25.111 -8.364 35.284 1.00 62.84 192 PHE A C 1
ATOM 1602 O O . PHE A 1 192 ? -25.847 -8.789 36.202 1.00 62.84 192 PHE A O 1
#